Protein AF-A0A382P945-F1 (afdb_monomer)

pLDDT: mean 87.73, std 18.07, range [35.62, 98.75]

Mean predicted aligned error: 8.57 Å

Solvent-accessible surface area (backbone atoms only — not comparable to full-atom values): 15294 Å² total; per-residue (Å²): 142,84,87,88,81,86,90,84,86,71,77,76,69,76,67,73,77,76,76,84,85,67,79,78,68,90,65,74,79,75,78,79,80,82,83,73,85,44,73,73,52,48,54,49,51,54,50,50,50,53,51,58,57,70,57,47,43,95,77,23,38,27,52,86,51,81,68,37,59,75,38,31,57,29,46,28,14,52,53,44,43,55,39,42,74,72,64,26,39,70,75,33,60,100,49,3,67,56,38,35,34,32,50,51,32,57,62,68,39,37,46,96,81,29,49,66,59,77,96,79,74,75,48,54,35,52,29,46,14,38,33,41,29,30,50,17,49,49,31,51,76,64,68,42,79,79,44,51,70,54,51,54,33,36,49,50,41,54,64,70,14,44,18,98,68,23,26,23,32,41,47,87,42,67,77,49,52,30,39,80,34,26,30,35,43,50,49,18,52,42,28,28,42,76,44,74,42,93,66,67,65,68,62,55,54,30,31,51,53,31,49,58,52,14,50,33,84,90,70,33,20,16,11,52,38,63,94,49,73,57,42,64,50,40,16,54,27,40,37,48,40,38,40,71,71,67,41,69,84,38,69,64,37,57,34,18,51,52,34,44,66,76,66,64,54,97,86,63,86,73,72,81,73,128

Sequence (274 aa):
MARTTKITLIIAIALAHLAEAAAPSGAKPRPRDTVKVTPAREKIIEGAMKYIASKQKSNGSWGESSFERGHPVAITGYALIALQAAGNLPGEGPHGKTVKKGMDYLLNEMGPDGIYGARASGQYMYGHGIATIALGELYGQTQSKAIRPKLERAIKLIIASQNSQGGWRYRPMVRDADISVTVLQVVALRAAKNAGVDVPQRTIDNAVKYVKACHNSSSGGFSYQPGSSPGFARTAAAIYSLQVCGLYDDPLVLKGSKYLIANHRSSQEWYVYG

Secondary structure (DSSP, 8-state):
---------STTSTTTTSSSS-----PPPPPPP-PPPPHHHHHHHHHHHHHHHHT--TTS----STTGGG-HHHHHHHHHHHHHHTT-BTTBSTTHHHHHHHHHHHHHHB-TTS-BS-TTSS-HHHHHHHHHHHHHHHHHHH--TTTHHHHHHHHHHHHHH--TTS-B-SSSSTT--BHHHHHHHHHHHHHHHHTT----HHHHHHHHHHHHHTB-TTTS-BBSSTTS-B-HHHHHHHHHHHHHTT-TT-HHHHHHHHHHHHH--TT-------

Nearest PDB structures (foldseek):
  7xq4-assembly1_A  TM=8.048E-01  e=8.653E-06  Streptomyces showdoensis
  7xra-assembly1_A  TM=8.055E-01  e=1.513E-05  Streptomyces showdoensis
  7xr7-assembly1_A  TM=7.699E-01  e=1.199E-05  Streptomyces showdoensis
  7xru-assembly1_A  TM=7.649E-01  e=1.660E-05  Streptomyces showdoensis
  6sbb-assembly2_B  TM=6.671E-01  e=8.678E-04  Scytonema sp. PCC 10023

Radius of gyration: 22.37 Å; Cα contacts (8 Å, |Δi|>4): 401; chains: 1; bounding box: 44×85×59 Å

InterPro domains:
  IPR008930 Terpenoid cyclases/protein prenyltransferase alpha-alpha toroid [SSF48239] (39-271)

Foldseek 3Di:
DDDDDDDDPDPPPVVPPPPPDCDPDPDDPDPDDPDDQDPVNLVVLVVVLVVLLVQQDPQLWHDDDPVSVLQRLLRLLVSLVSCVVNPAACVDDPCNVSNVSSLVNQLVQQDPQLFGHDPPNQQRLNSLLSNLLSLLQNCLVPVDPSSVVSSLSSLVLLLQQQEPQLAHGRDSHNDDHWLQSRLSSLSSLLSNVSSVHDDDVVSLVSSLSFLVQQQDPVQLAGDGGRPDDGDQQSLVSSLSSCVSSVNPVPVSNVSSVVSNVVPDDPPDDYDDRD

Structure (mmCIF, N/CA/C/O backbone):
data_AF-A0A382P945-F1
#
_entry.id   AF-A0A382P945-F1
#
loop_
_atom_site.group_PDB
_atom_site.id
_atom_site.type_symbol
_atom_site.label_atom_id
_atom_site.label_alt_id
_atom_site.label_comp_id
_atom_site.label_asym_id
_atom_site.label_entity_id
_atom_site.label_seq_id
_atom_site.pdbx_PDB_ins_code
_atom_site.Cartn_x
_atom_site.Cartn_y
_atom_site.Cartn_z
_atom_site.occupancy
_atom_site.B_iso_or_equiv
_atom_site.auth_seq_id
_atom_site.auth_comp_id
_atom_site.auth_asym_id
_atom_site.auth_atom_id
_atom_site.pdbx_PDB_model_num
ATOM 1 N N . MET A 1 1 ? -7.146 -63.150 39.364 1.00 45.44 1 MET A N 1
ATOM 2 C CA . MET A 1 1 ? -6.102 -62.937 38.335 1.00 45.44 1 MET A CA 1
ATOM 3 C C . MET A 1 1 ? -6.738 -62.266 37.129 1.00 45.44 1 MET A C 1
ATOM 5 O O . MET A 1 1 ? -7.457 -62.928 36.398 1.00 45.44 1 MET A O 1
ATOM 9 N N . ALA A 1 2 ? -6.517 -60.966 36.938 1.00 35.62 2 ALA A N 1
ATOM 10 C CA . ALA A 1 2 ? -6.891 -60.255 35.716 1.00 35.62 2 ALA A CA 1
ATOM 11 C C . ALA A 1 2 ? -5.814 -59.197 35.445 1.00 35.62 2 ALA A C 1
ATOM 13 O O . ALA A 1 2 ? -5.485 -58.404 36.324 1.00 35.62 2 ALA A O 1
ATOM 14 N N . ARG A 1 3 ? -5.191 -59.288 34.266 1.00 37.25 3 ARG A N 1
ATOM 15 C CA . ARG A 1 3 ? -4.045 -58.483 33.826 1.00 37.25 3 ARG A CA 1
ATOM 16 C C . ARG A 1 3 ? -4.517 -57.128 33.298 1.00 37.25 3 ARG A C 1
ATOM 18 O O . ARG A 1 3 ? -5.314 -57.074 32.368 1.00 37.25 3 ARG A O 1
ATOM 25 N N . THR A 1 4 ? -3.960 -56.053 33.842 1.00 38.78 4 THR A N 1
ATOM 26 C CA . THR A 1 4 ? -4.040 -54.687 33.314 1.00 38.78 4 THR A CA 1
ATOM 27 C C . THR A 1 4 ? -2.946 -54.505 32.258 1.00 38.78 4 THR A C 1
ATOM 29 O O . THR A 1 4 ? -1.762 -54.442 32.592 1.00 38.78 4 THR A O 1
ATOM 32 N N . THR A 1 5 ? -3.315 -54.441 30.977 1.00 40.91 5 THR A N 1
ATOM 33 C CA . THR A 1 5 ? -2.372 -54.167 29.880 1.00 40.91 5 THR A CA 1
ATOM 34 C C . THR A 1 5 ? -2.362 -52.671 29.576 1.00 40.91 5 THR A C 1
ATOM 36 O O . THR A 1 5 ? -3.389 -52.071 29.272 1.00 40.91 5 THR A O 1
ATOM 39 N N . LYS A 1 6 ? -1.176 -52.074 29.698 1.00 36.84 6 LYS A N 1
ATOM 40 C CA . LYS A 1 6 ? -0.872 -50.657 29.487 1.00 36.84 6 LYS A CA 1
ATOM 41 C C . LYS A 1 6 ? -1.064 -50.275 28.012 1.00 36.84 6 LYS A C 1
ATOM 43 O O . LYS A 1 6 ? -0.351 -50.789 27.157 1.00 36.84 6 LYS A O 1
ATOM 48 N N . ILE A 1 7 ? -1.968 -49.338 27.722 1.00 48.09 7 ILE A N 1
ATOM 49 C CA . ILE A 1 7 ? -2.047 -48.640 26.429 1.00 48.09 7 ILE A CA 1
ATOM 50 C C . ILE A 1 7 ? -1.434 -47.256 26.640 1.00 48.09 7 ILE A C 1
ATOM 52 O O . ILE A 1 7 ? -2.101 -46.307 27.040 1.00 48.09 7 ILE A O 1
ATOM 56 N N . THR A 1 8 ? -0.123 -47.145 26.449 1.00 46.09 8 THR A N 1
ATOM 57 C CA . THR A 1 8 ? 0.581 -45.854 26.470 1.00 46.09 8 THR A CA 1
ATOM 58 C C . THR A 1 8 ? 1.806 -45.938 25.566 1.00 46.09 8 THR A C 1
ATOM 60 O O . THR A 1 8 ? 2.930 -45.894 26.047 1.00 46.09 8 THR A O 1
ATOM 63 N N . LEU A 1 9 ? 1.608 -46.136 24.256 1.00 42.53 9 LEU A N 1
ATOM 64 C CA . LEU A 1 9 ? 2.706 -46.020 23.287 1.00 42.53 9 LEU A CA 1
ATOM 65 C C . LEU A 1 9 ? 2.237 -45.869 21.826 1.00 42.53 9 LEU A C 1
ATOM 67 O O . LEU A 1 9 ? 2.636 -46.654 20.980 1.00 42.53 9 LEU A O 1
ATOM 71 N N . ILE A 1 10 ? 1.380 -44.889 21.503 1.00 41.28 10 ILE A N 1
ATOM 72 C CA . ILE A 1 10 ? 1.118 -44.523 20.084 1.00 41.28 10 ILE A CA 1
ATOM 73 C C . ILE A 1 10 ? 1.169 -42.998 19.823 1.00 41.28 10 ILE A C 1
ATOM 75 O O . ILE A 1 10 ? 1.342 -42.572 18.688 1.00 41.28 10 ILE A O 1
ATOM 79 N N . ILE A 1 11 ? 1.156 -42.134 20.847 1.00 41.12 11 ILE A N 1
ATOM 80 C CA . ILE A 1 11 ? 1.124 -40.667 20.639 1.00 41.12 11 ILE A CA 1
ATOM 81 C C . ILE A 1 11 ? 2.515 -40.057 20.341 1.00 41.12 11 ILE A C 1
ATOM 83 O O . ILE A 1 11 ? 2.607 -38.952 19.815 1.00 41.12 11 ILE A O 1
ATOM 87 N N . ALA A 1 12 ? 3.615 -40.778 20.581 1.00 37.03 12 ALA A N 1
ATOM 88 C CA . ALA A 1 12 ? 4.967 -40.227 20.425 1.00 37.03 12 ALA A CA 1
ATOM 89 C C . ALA A 1 12 ? 5.532 -40.257 18.987 1.00 37.03 12 ALA A C 1
ATOM 91 O O . ALA A 1 12 ? 6.512 -39.571 18.718 1.00 37.03 12 ALA A O 1
ATOM 92 N N . ILE A 1 13 ? 4.936 -41.008 18.051 1.00 38.56 13 ILE A N 1
ATOM 93 C CA . ILE A 1 13 ? 5.514 -41.201 16.701 1.00 38.56 13 ILE A CA 1
ATOM 94 C C . ILE A 1 13 ? 4.908 -40.242 15.656 1.00 38.56 13 ILE A C 1
ATOM 96 O O . ILE A 1 13 ? 5.554 -39.927 14.663 1.00 38.56 13 ILE A O 1
ATOM 100 N N . ALA A 1 14 ? 3.731 -39.658 15.906 1.00 36.97 14 ALA A N 1
ATOM 101 C CA . ALA A 1 14 ? 3.121 -38.687 14.985 1.00 36.97 14 ALA A CA 1
ATOM 102 C C . ALA A 1 14 ? 3.681 -37.250 15.114 1.00 36.97 14 ALA A C 1
ATOM 104 O O . ALA A 1 14 ? 3.421 -36.409 14.257 1.00 36.97 14 ALA A O 1
ATOM 105 N N . LEU A 1 15 ? 4.473 -36.960 16.153 1.00 37.75 15 LEU A N 1
ATOM 106 C CA . LEU A 1 15 ? 5.102 -35.647 16.378 1.00 37.75 15 LEU A CA 1
ATOM 107 C C . LEU A 1 15 ? 6.513 -35.527 15.774 1.00 37.75 15 LEU A C 1
ATOM 109 O O . LEU A 1 15 ? 7.063 -34.430 15.729 1.00 37.75 15 LEU A O 1
ATOM 113 N N . ALA A 1 16 ? 7.088 -36.622 15.267 1.00 36.44 16 ALA A N 1
ATOM 114 C CA . ALA A 1 16 ? 8.455 -36.651 14.740 1.00 36.44 16 ALA A CA 1
ATOM 115 C C . ALA A 1 16 ? 8.571 -36.311 13.237 1.00 36.44 16 ALA A C 1
ATOM 117 O O . ALA A 1 16 ? 9.676 -36.269 12.706 1.00 36.44 16 ALA A O 1
ATOM 118 N N . HIS A 1 17 ? 7.461 -36.039 12.539 1.00 36.34 17 HIS A N 1
ATOM 119 C CA . HIS A 1 17 ? 7.463 -35.725 11.097 1.00 36.34 17 HIS A CA 1
ATOM 120 C C . HIS A 1 17 ? 6.996 -34.304 10.744 1.00 36.34 17 HIS A C 1
ATOM 122 O O . HIS A 1 17 ? 6.795 -33.994 9.575 1.00 36.34 17 HIS A O 1
ATOM 128 N N . LEU A 1 18 ? 6.879 -33.410 11.731 1.00 40.69 18 LEU A N 1
ATOM 129 C CA . LEU A 1 18 ? 6.579 -31.985 11.507 1.00 40.69 18 LEU A CA 1
ATOM 130 C C . LEU A 1 18 ? 7.777 -31.051 11.752 1.00 40.69 18 LEU A C 1
ATOM 132 O O . LEU A 1 18 ? 7.632 -29.836 11.664 1.00 40.69 18 LEU A O 1
ATOM 136 N N . ALA A 1 19 ? 8.966 -31.595 12.027 1.00 37.47 19 ALA A N 1
ATOM 137 C CA . ALA A 1 19 ? 10.162 -30.807 12.335 1.00 37.47 19 ALA A CA 1
ATOM 138 C C . ALA A 1 19 ? 11.073 -30.516 11.123 1.00 37.47 19 ALA A C 1
ATOM 140 O O . ALA A 1 19 ? 12.064 -29.808 11.270 1.00 37.47 19 ALA A O 1
ATOM 141 N N . GLU A 1 20 ? 10.744 -30.995 9.919 1.00 40.12 20 GLU A N 1
ATOM 142 C CA . GLU A 1 20 ? 11.674 -30.994 8.774 1.00 40.12 20 GLU A CA 1
ATOM 143 C C . GLU A 1 20 ? 11.213 -30.114 7.595 1.00 40.12 20 GLU A C 1
ATOM 145 O O . GLU A 1 20 ? 11.322 -30.486 6.431 1.00 40.12 20 GLU A O 1
ATOM 150 N N . ALA A 1 21 ? 10.677 -28.923 7.885 1.00 39.34 21 ALA A N 1
ATOM 151 C CA . ALA A 1 21 ? 10.351 -27.917 6.860 1.00 39.34 21 ALA A CA 1
ATOM 152 C C . ALA A 1 21 ? 10.792 -26.489 7.229 1.00 39.34 21 ALA A C 1
ATOM 154 O O . ALA A 1 21 ? 10.245 -25.506 6.732 1.00 39.34 21 ALA A O 1
ATOM 155 N N . ALA A 1 22 ? 11.811 -26.358 8.076 1.00 41.31 22 ALA A N 1
ATOM 156 C CA . ALA A 1 22 ? 12.524 -25.104 8.274 1.00 41.31 22 ALA A CA 1
ATOM 157 C C . ALA A 1 22 ? 14.018 -25.373 8.109 1.00 41.31 22 ALA A C 1
ATOM 159 O O . ALA A 1 22 ? 14.756 -25.491 9.085 1.00 41.31 22 ALA A O 1
ATOM 160 N N . ALA A 1 23 ? 14.466 -25.492 6.856 1.00 37.09 23 ALA A N 1
ATOM 161 C CA . ALA A 1 23 ? 15.886 -25.372 6.565 1.00 37.09 23 ALA A CA 1
ATOM 162 C C . ALA A 1 23 ? 16.392 -24.078 7.235 1.00 37.09 23 ALA A C 1
ATOM 164 O O . ALA A 1 23 ? 15.772 -23.023 7.040 1.00 37.09 23 ALA A O 1
ATOM 165 N N . PRO A 1 24 ? 17.460 -24.126 8.051 1.00 39.72 24 PRO A N 1
ATOM 166 C CA . PRO A 1 24 ? 17.994 -22.931 8.674 1.00 39.72 24 PRO A CA 1
ATOM 167 C C . PRO A 1 24 ? 18.476 -22.017 7.552 1.00 39.72 24 PRO A C 1
ATOM 169 O O . PRO A 1 24 ? 19.451 -22.304 6.860 1.00 39.72 24 PRO A O 1
ATOM 172 N N . SER A 1 25 ? 17.755 -20.918 7.342 1.00 53.53 25 SER A N 1
ATOM 173 C CA . SER A 1 25 ? 18.244 -19.819 6.525 1.00 53.53 25 SER A CA 1
ATOM 174 C C . SER A 1 25 ? 19.603 -19.424 7.097 1.00 53.53 25 SER A C 1
ATOM 176 O O . SER A 1 25 ? 19.677 -18.970 8.236 1.00 53.53 25 SER A O 1
ATOM 178 N N . GLY A 1 26 ? 20.679 -19.585 6.323 1.00 44.41 26 GLY A N 1
ATOM 179 C CA . GLY A 1 26 ? 22.025 -19.112 6.675 1.00 44.41 26 GLY A CA 1
ATOM 180 C C . GLY A 1 26 ? 22.124 -17.585 6.827 1.00 44.41 26 GLY A C 1
ATOM 181 O O . GLY A 1 26 ? 23.221 -17.033 6.890 1.00 44.41 26 GLY A O 1
ATOM 182 N N . ALA A 1 27 ? 20.990 -16.881 6.862 1.00 57.09 27 ALA A N 1
ATOM 183 C CA . ALA A 1 27 ? 20.911 -15.476 7.185 1.00 57.09 27 ALA A CA 1
ATOM 184 C C . ALA A 1 27 ? 21.269 -15.262 8.660 1.00 57.09 27 ALA A C 1
ATOM 186 O O . ALA A 1 27 ? 20.628 -15.794 9.568 1.00 57.09 27 ALA A O 1
ATOM 187 N N . LYS A 1 28 ? 22.284 -14.424 8.897 1.00 55.56 28 LYS A N 1
ATOM 188 C CA . LYS A 1 28 ? 22.588 -13.902 10.232 1.00 55.56 28 LYS A CA 1
ATOM 189 C C . LYS A 1 28 ? 21.300 -13.344 10.864 1.00 55.56 28 LYS A C 1
ATOM 191 O O . LYS A 1 28 ? 20.551 -12.655 10.161 1.00 55.56 28 LYS A O 1
ATOM 196 N N . PRO A 1 29 ? 21.045 -13.585 12.164 1.00 57.69 29 PRO A N 1
ATOM 197 C CA . PRO A 1 29 ? 19.933 -12.955 12.862 1.00 57.69 29 PRO A CA 1
ATOM 198 C C . PRO A 1 29 ? 19.987 -11.444 12.638 1.00 57.69 29 PRO A C 1
ATOM 200 O O . PRO A 1 29 ? 21.040 -10.831 12.837 1.00 57.69 29 PRO A O 1
ATOM 203 N N . ARG A 1 30 ? 18.877 -10.838 12.199 1.00 61.25 30 ARG A N 1
ATOM 204 C CA . ARG A 1 30 ? 18.808 -9.376 12.114 1.00 61.25 30 ARG A CA 1
ATOM 205 C C . ARG A 1 30 ? 19.099 -8.810 13.511 1.00 61.25 30 ARG A C 1
ATOM 207 O O . ARG A 1 30 ? 18.515 -9.315 14.475 1.00 61.25 30 ARG A O 1
ATOM 214 N N . PRO A 1 31 ? 19.987 -7.807 13.641 1.00 69.06 31 PRO A N 1
ATOM 215 C CA . PRO A 1 31 ? 20.214 -7.137 14.915 1.00 69.06 31 PRO A CA 1
ATOM 216 C C . PRO A 1 31 ? 18.874 -6.721 15.525 1.00 69.06 31 PRO A C 1
ATOM 218 O O . PRO A 1 31 ? 18.013 -6.204 14.811 1.00 69.06 31 PRO A O 1
ATOM 221 N N . ARG A 1 32 ? 18.675 -6.978 16.824 1.00 66.31 32 ARG A N 1
ATOM 222 C CA . ARG A 1 32 ? 17.484 -6.482 17.522 1.00 66.31 32 ARG A CA 1
ATOM 223 C C . ARG A 1 32 ? 17.497 -4.962 17.458 1.00 66.31 32 ARG A C 1
ATOM 225 O O . ARG A 1 32 ? 18.503 -4.347 17.806 1.00 66.31 32 ARG A O 1
ATOM 232 N N . ASP A 1 33 ? 16.385 -4.393 17.016 1.00 68.88 33 ASP A N 1
ATOM 233 C CA . ASP A 1 33 ? 16.228 -2.950 16.953 1.00 68.88 33 ASP A CA 1
ATOM 234 C C . ASP A 1 33 ? 16.310 -2.362 18.372 1.00 68.88 33 ASP A C 1
ATOM 236 O O . ASP A 1 33 ? 15.658 -2.848 19.301 1.00 68.88 33 ASP A O 1
ATOM 240 N N . THR A 1 34 ? 17.171 -1.363 18.564 1.00 80.50 34 THR A N 1
ATOM 241 C CA . THR A 1 34 ? 17.401 -0.707 19.860 1.00 80.50 34 THR A CA 1
ATOM 242 C C . THR A 1 34 ? 16.516 0.522 20.053 1.00 80.50 34 THR A C 1
ATOM 244 O O . THR A 1 34 ? 16.617 1.194 21.085 1.00 80.50 34 THR A O 1
ATOM 247 N N . VAL A 1 35 ? 15.661 0.845 19.077 1.00 78.81 35 VAL A N 1
ATOM 248 C CA . VAL A 1 35 ? 14.750 1.988 19.146 1.00 78.81 35 VAL A CA 1
ATOM 249 C C . VAL A 1 35 ? 13.768 1.811 20.308 1.00 78.81 35 VAL A C 1
ATOM 251 O O . VAL A 1 35 ? 12.956 0.891 20.339 1.00 78.81 35 VAL A O 1
ATOM 254 N N . LYS A 1 36 ? 13.828 2.736 21.274 1.00 84.50 36 LYS A N 1
ATOM 255 C CA . LYS A 1 36 ? 12.845 2.861 22.359 1.00 84.50 36 LYS A CA 1
ATOM 256 C C . LYS A 1 36 ? 11.914 4.039 22.083 1.00 84.50 36 LYS A C 1
ATOM 258 O O . LYS A 1 36 ? 12.373 5.162 21.840 1.00 84.50 36 LYS A O 1
ATOM 263 N N . VAL A 1 37 ? 10.607 3.797 22.164 1.00 84.56 37 VAL A N 1
ATOM 264 C CA . VAL A 1 37 ? 9.609 4.871 22.205 1.00 84.56 37 VAL A CA 1
ATOM 265 C C . VAL A 1 37 ? 9.703 5.529 23.579 1.00 84.56 37 VAL A C 1
ATOM 267 O O . VAL A 1 37 ? 9.610 4.869 24.611 1.00 84.56 37 VAL A O 1
ATOM 270 N N . THR A 1 38 ? 10.002 6.825 23.606 1.00 92.81 38 THR A N 1
ATOM 271 C CA . THR A 1 38 ? 10.098 7.578 24.861 1.00 92.81 38 THR A CA 1
ATOM 272 C C . THR A 1 38 ? 8.697 7.961 25.341 1.00 92.81 38 THR A C 1
ATOM 274 O O . THR A 1 38 ? 7.811 8.127 24.503 1.00 92.81 38 THR A O 1
ATOM 277 N N . PRO A 1 39 ? 8.483 8.220 26.644 1.00 94.19 39 PRO A N 1
ATOM 278 C CA . PRO A 1 39 ? 7.178 8.666 27.145 1.00 94.19 39 PRO A CA 1
ATOM 279 C C . PRO A 1 39 ? 6.632 9.913 26.426 1.00 94.19 39 PRO A C 1
ATOM 281 O O . PRO A 1 39 ? 5.436 10.035 26.186 1.00 94.19 39 PRO A O 1
ATOM 284 N N . ALA A 1 40 ? 7.517 10.833 26.022 1.00 95.38 40 ALA A N 1
ATOM 285 C CA . ALA A 1 40 ? 7.131 12.003 25.235 1.00 95.38 40 ALA A CA 1
ATOM 286 C C . ALA A 1 40 ? 6.620 11.633 23.830 1.00 95.38 40 ALA A C 1
ATOM 288 O O . ALA A 1 40 ? 5.658 12.232 23.357 1.00 95.38 40 ALA A O 1
ATOM 289 N N . ARG A 1 41 ? 7.241 10.645 23.168 1.00 93.06 41 ARG A N 1
ATOM 290 C CA . ARG A 1 41 ? 6.798 10.139 21.857 1.00 93.06 41 ARG A CA 1
ATOM 291 C C . ARG A 1 41 ? 5.495 9.357 21.972 1.00 93.06 41 ARG A C 1
ATOM 293 O O . ARG A 1 41 ? 4.631 9.542 21.126 1.00 93.06 41 ARG A O 1
ATOM 300 N N . GLU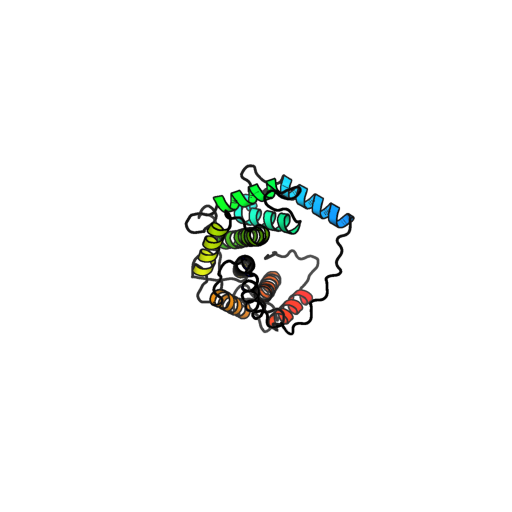 A 1 42 ? 5.333 8.575 23.036 1.00 92.50 42 GLU A N 1
ATOM 301 C CA . GLU A 1 42 ? 4.088 7.857 23.327 1.00 92.50 42 GLU A CA 1
ATOM 302 C C . GLU A 1 42 ? 2.906 8.830 23.401 1.00 92.50 42 GLU A C 1
ATOM 304 O O . GLU A 1 42 ? 1.938 8.701 22.660 1.00 92.50 42 GLU A O 1
ATOM 309 N N . LYS A 1 43 ? 3.051 9.915 24.173 1.00 95.50 43 LYS A N 1
ATOM 310 C CA . LYS A 1 43 ? 2.023 10.959 24.287 1.00 95.50 43 LYS A CA 1
ATOM 311 C C . LYS A 1 43 ? 1.672 11.617 22.944 1.00 95.50 43 LYS A C 1
ATOM 313 O O . LYS A 1 43 ? 0.524 12.004 22.725 1.00 95.50 43 LYS A O 1
ATOM 318 N N . ILE A 1 44 ? 2.648 11.768 22.043 1.00 96.31 44 ILE A N 1
ATOM 319 C CA . ILE A 1 44 ? 2.412 12.292 20.686 1.00 96.31 44 ILE A CA 1
ATOM 320 C C . ILE A 1 44 ? 1.603 11.287 19.860 1.00 96.31 44 ILE A C 1
ATOM 322 O O . ILE A 1 44 ? 0.642 11.684 19.202 1.00 96.31 44 ILE A O 1
ATOM 326 N N . ILE A 1 45 ? 1.960 10.001 19.916 1.00 94.56 45 ILE A N 1
ATOM 327 C CA . ILE A 1 45 ? 1.251 8.923 19.213 1.00 94.56 45 ILE A CA 1
ATOM 328 C C . ILE A 1 45 ? -0.192 8.829 19.716 1.00 94.56 45 ILE A C 1
ATOM 330 O O . ILE A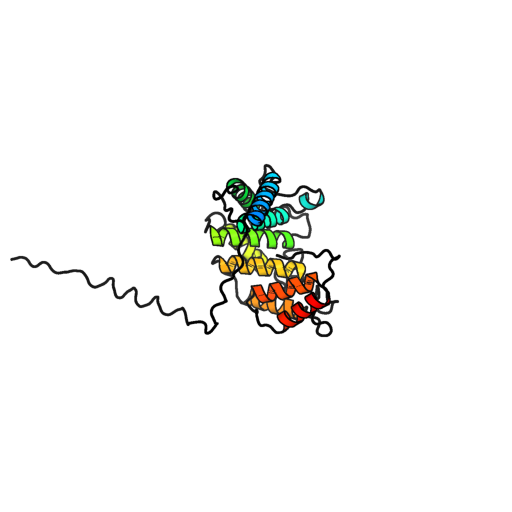 1 45 ? -1.120 8.866 18.910 1.00 94.56 45 ILE A O 1
ATOM 334 N N . GLU A 1 46 ? -0.404 8.812 21.032 1.00 95.56 46 GLU A N 1
ATOM 335 C CA . GLU A 1 46 ? -1.736 8.820 21.648 1.00 95.56 46 GLU A CA 1
ATOM 336 C C . GLU A 1 46 ? -2.571 10.028 21.192 1.00 95.56 46 GLU A C 1
ATOM 338 O O . GLU A 1 46 ? -3.737 9.887 20.810 1.00 95.56 46 GLU A O 1
ATOM 343 N N . GLY A 1 47 ? -1.969 11.223 21.178 1.00 97.69 47 GLY A N 1
ATOM 344 C CA . GLY A 1 47 ? -2.611 12.439 20.681 1.00 97.69 47 GLY A CA 1
ATOM 345 C C . GLY A 1 47 ? -3.015 12.335 19.207 1.00 97.69 47 GLY A C 1
ATOM 346 O O . GLY A 1 47 ? -4.135 12.708 18.848 1.00 97.69 47 GLY A O 1
ATOM 347 N N . ALA A 1 48 ? -2.143 11.776 18.364 1.00 97.44 48 ALA A N 1
ATOM 348 C CA . ALA A 1 48 ? -2.420 11.548 16.949 1.00 97.44 48 ALA A CA 1
ATOM 349 C C . ALA A 1 48 ? -3.547 10.523 16.743 1.00 97.44 48 ALA A C 1
ATOM 351 O O . ALA A 1 48 ? -4.447 10.765 15.939 1.00 97.44 48 ALA A O 1
ATOM 352 N N . MET A 1 49 ? -3.560 9.419 17.498 1.00 97.88 49 MET A N 1
ATOM 353 C CA . MET A 1 49 ? -4.624 8.411 17.409 1.00 97.88 49 MET A CA 1
ATOM 354 C C . MET A 1 49 ? -5.972 8.979 17.852 1.00 97.88 49 MET A C 1
ATOM 356 O O . MET A 1 49 ? -6.982 8.772 17.176 1.00 97.88 49 MET A O 1
ATOM 360 N N . LYS A 1 50 ? -5.986 9.788 18.918 1.00 98.12 50 LYS A N 1
ATOM 361 C CA . LYS A 1 50 ? -7.183 10.515 19.353 1.00 98.12 50 LYS A CA 1
ATOM 362 C C . LYS A 1 50 ? -7.680 11.480 18.278 1.00 98.12 50 LYS A C 1
ATOM 364 O O . LYS A 1 50 ? -8.885 11.533 18.026 1.00 98.12 50 LYS A O 1
ATOM 369 N N . TYR A 1 51 ? -6.773 12.212 17.631 1.00 97.94 51 TYR A N 1
ATOM 370 C CA . TYR A 1 51 ? -7.120 13.101 16.524 1.00 97.94 51 TYR A CA 1
ATOM 371 C C . TYR A 1 51 ? -7.731 12.323 15.353 1.00 97.94 51 TYR A C 1
ATOM 373 O O . TYR A 1 51 ? -8.857 12.624 14.959 1.00 97.94 51 TYR A O 1
ATOM 381 N N . ILE A 1 52 ? -7.058 11.279 14.856 1.00 97.31 52 ILE A N 1
ATOM 382 C CA . ILE A 1 52 ? -7.566 10.434 13.763 1.00 97.31 52 ILE A CA 1
ATOM 383 C C . ILE A 1 52 ? -8.941 9.871 14.129 1.00 97.31 52 ILE A C 1
ATOM 385 O O . ILE A 1 52 ? -9.880 9.985 13.341 1.00 97.31 52 ILE A O 1
ATOM 389 N N . ALA A 1 53 ? -9.102 9.328 15.337 1.00 98.06 53 ALA A N 1
ATOM 390 C CA . ALA A 1 53 ? -10.371 8.768 15.781 1.00 98.06 53 ALA A CA 1
ATOM 391 C C . ALA A 1 53 ? -11.499 9.813 15.825 1.00 98.06 53 ALA A C 1
ATOM 393 O O . ALA A 1 53 ? -12.626 9.505 15.441 1.00 98.06 53 ALA A O 1
ATOM 394 N N . SER A 1 54 ? -11.198 11.053 16.229 1.00 97.50 54 SER A N 1
ATOM 395 C CA . SER A 1 54 ? -12.177 12.151 16.267 1.00 97.50 54 SER A CA 1
ATOM 396 C C . SER A 1 54 ? -12.696 12.577 14.889 1.00 97.50 54 SER A C 1
ATOM 398 O O . SER A 1 54 ? -13.768 13.169 14.797 1.00 97.50 54 SER A O 1
ATOM 400 N N . LYS A 1 55 ? -11.957 12.265 13.816 1.00 97.62 55 LYS A N 1
ATOM 401 C CA . LYS A 1 55 ? -12.307 12.616 12.431 1.00 97.62 55 LYS A CA 1
ATOM 402 C C . LYS A 1 55 ? -13.131 11.542 11.716 1.00 97.62 55 LYS A C 1
ATOM 404 O O . LYS A 1 55 ? -13.525 11.749 10.568 1.00 97.62 55 LYS A O 1
ATOM 409 N N . GLN A 1 56 ? -13.400 10.406 12.366 1.00 98.12 56 GLN A N 1
ATOM 410 C CA . GLN A 1 56 ? -14.227 9.353 11.783 1.00 98.12 56 GLN A CA 1
ATOM 411 C C . GLN A 1 56 ? -15.679 9.829 11.630 1.00 98.12 56 GLN A C 1
ATOM 413 O O . GLN A 1 56 ? -16.299 10.325 12.572 1.00 98.12 56 GLN A O 1
ATOM 418 N N . LYS A 1 57 ? -16.251 9.626 10.444 1.00 97.19 57 LYS A N 1
ATOM 419 C CA . LYS A 1 57 ? -17.654 9.939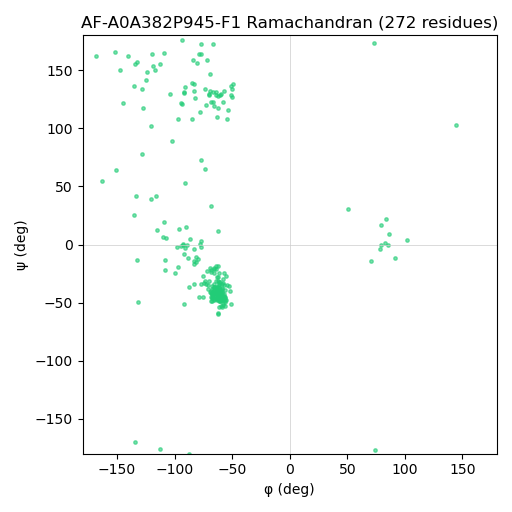 10.151 1.00 97.19 57 LYS A CA 1
ATOM 420 C C . LYS A 1 57 ? -18.591 8.878 10.733 1.00 97.19 57 LYS A C 1
ATOM 422 O O . LYS A 1 57 ? -18.190 7.755 11.036 1.00 97.19 57 LYS A O 1
ATOM 427 N N . SER A 1 58 ? -19.881 9.200 10.830 1.00 96.25 58 SER A N 1
ATOM 428 C CA . SER A 1 58 ? -20.904 8.289 11.373 1.00 96.25 58 SER A CA 1
ATOM 429 C C . SER A 1 58 ? -20.999 6.949 10.631 1.00 96.25 58 SER A C 1
ATOM 431 O O . SER A 1 58 ? -21.239 5.924 11.264 1.00 96.25 58 SER A O 1
ATOM 433 N N . ASN A 1 59 ? -20.752 6.943 9.316 1.00 95.19 59 ASN A N 1
ATOM 434 C CA . ASN A 1 59 ? -20.720 5.741 8.476 1.00 95.19 59 ASN A CA 1
ATOM 435 C C . ASN A 1 59 ? -19.419 4.914 8.600 1.00 95.19 59 ASN A C 1
ATOM 437 O O . ASN A 1 59 ? -19.275 3.923 7.893 1.00 95.19 59 ASN A O 1
ATOM 441 N N . GLY A 1 60 ? -18.464 5.328 9.440 1.00 97.62 60 GLY A N 1
ATOM 442 C CA . GLY A 1 60 ? -17.188 4.639 9.668 1.00 97.62 60 GLY A CA 1
ATOM 443 C C . GLY A 1 60 ? -16.027 5.084 8.772 1.00 97.62 60 GLY A C 1
ATOM 444 O O . GLY A 1 60 ? -14.884 4.747 9.073 1.00 97.62 60 GLY A O 1
ATOM 445 N N . SER A 1 61 ? -16.294 5.863 7.721 1.00 96.94 61 SER A N 1
ATOM 446 C CA . SER A 1 61 ? -15.272 6.379 6.800 1.00 96.94 61 SER A CA 1
ATOM 447 C C . SER A 1 61 ? -14.503 7.589 7.341 1.00 96.94 61 SER A C 1
ATOM 449 O O . SER A 1 61 ? -14.965 8.278 8.255 1.00 96.94 61 SER A O 1
ATOM 451 N N . TRP A 1 62 ? -13.362 7.889 6.718 1.00 96.69 62 TRP A N 1
ATOM 452 C CA . TRP A 1 62 ? -12.629 9.151 6.866 1.00 96.69 62 TRP A CA 1
ATOM 453 C C . TRP A 1 62 ? -12.634 9.970 5.570 1.00 96.69 62 TRP A C 1
ATOM 455 O O . TRP A 1 62 ? -12.774 9.430 4.472 1.00 96.69 62 TRP A O 1
ATOM 465 N N . GLY A 1 63 ? -12.471 11.286 5.725 1.00 92.00 63 GLY A N 1
ATOM 466 C CA . GLY A 1 63 ? -12.358 12.267 4.645 1.00 92.00 63 GLY A CA 1
ATOM 467 C C . GLY A 1 63 ? -13.035 13.584 5.022 1.00 92.00 63 GLY A C 1
ATOM 468 O O . GLY A 1 63 ? -14.266 13.679 5.004 1.00 92.00 63 GLY A O 1
ATOM 469 N N . GLU A 1 64 ? -12.230 14.579 5.388 1.00 87.38 64 GLU A N 1
ATOM 470 C CA . GLU A 1 64 ? -12.662 15.892 5.875 1.00 87.38 64 GLU A CA 1
ATOM 471 C C . GLU A 1 64 ? -12.782 16.893 4.722 1.00 87.38 64 GLU A C 1
ATOM 473 O O . GLU A 1 64 ? -13.844 17.495 4.533 1.00 87.38 64 GLU A O 1
ATOM 478 N N . SER A 1 65 ? -11.737 17.027 3.900 1.00 88.19 65 SER A N 1
ATOM 479 C CA . SER A 1 65 ? -11.719 17.985 2.790 1.00 88.19 65 SER A CA 1
ATOM 480 C C . SER A 1 65 ? -12.630 17.569 1.626 1.00 88.19 65 SER A C 1
ATOM 482 O O . SER A 1 65 ? -12.979 16.400 1.452 1.00 88.19 65 SER A O 1
ATOM 484 N N . SER A 1 66 ? -13.022 18.530 0.781 1.00 85.38 66 SER A N 1
ATOM 485 C CA . SER A 1 66 ? -13.818 18.241 -0.425 1.00 85.38 66 SER A CA 1
ATOM 486 C C . SER A 1 66 ? -13.132 17.243 -1.356 1.00 85.38 66 SER A C 1
ATOM 488 O O . SER A 1 66 ? -13.809 16.408 -1.950 1.00 85.38 66 SER A O 1
ATOM 490 N N . PHE A 1 67 ? -11.802 17.297 -1.433 1.00 85.38 67 PHE A N 1
ATOM 491 C CA . PHE A 1 67 ? -11.003 16.354 -2.205 1.00 85.38 67 PHE A CA 1
ATOM 492 C C . PHE A 1 67 ? -11.031 14.948 -1.590 1.00 85.38 67 PHE A C 1
ATOM 494 O O . PHE A 1 67 ? -11.343 13.976 -2.274 1.00 85.38 67 PHE A O 1
ATOM 501 N N . GLU A 1 68 ? -10.801 14.831 -0.280 1.00 87.25 68 GLU A N 1
ATOM 502 C CA . GLU A 1 68 ? -10.827 13.543 0.426 1.00 87.25 68 GLU A CA 1
ATOM 503 C C . GLU A 1 68 ? -12.187 12.848 0.356 1.00 87.25 68 GLU A C 1
ATOM 505 O O . GLU A 1 68 ? -12.249 11.622 0.257 1.00 87.25 68 GLU A O 1
ATOM 510 N N . ARG A 1 69 ? -13.287 13.614 0.349 1.00 84.94 69 ARG A N 1
ATOM 511 C CA . ARG A 1 69 ? -14.640 13.060 0.173 1.00 84.94 69 ARG A CA 1
ATOM 512 C C . ARG A 1 69 ? -14.838 12.375 -1.184 1.00 84.94 69 ARG A C 1
ATOM 514 O O . ARG A 1 69 ? -15.748 11.559 -1.297 1.00 84.94 69 ARG A O 1
ATOM 521 N N . GLY A 1 70 ? -13.988 12.654 -2.176 1.00 87.00 70 GLY A N 1
ATOM 522 C CA . GLY A 1 70 ? -13.924 11.918 -3.444 1.00 87.00 70 GLY A CA 1
ATOM 523 C C . GLY A 1 70 ? -13.158 10.589 -3.366 1.00 87.00 70 GLY A C 1
ATOM 524 O O . GLY A 1 70 ? -13.262 9.769 -4.279 1.00 87.00 70 GLY A O 1
ATOM 525 N N . HIS A 1 71 ? -12.420 10.342 -2.278 1.00 89.88 71 HIS A N 1
ATOM 526 C CA . HIS A 1 71 ? -11.546 9.177 -2.098 1.00 89.88 71 HIS A CA 1
ATOM 527 C C . HIS A 1 71 ? -11.706 8.472 -0.732 1.00 89.88 71 HIS A C 1
ATOM 529 O O . HIS A 1 71 ? -10.709 8.029 -0.155 1.00 89.88 71 HIS A O 1
ATOM 535 N N . PRO A 1 72 ? -12.930 8.286 -0.200 1.00 92.25 72 PRO A N 1
ATOM 536 C CA . PRO A 1 72 ? -13.127 7.855 1.186 1.00 92.25 72 PRO A CA 1
ATOM 537 C C . PRO A 1 72 ? -12.565 6.455 1.476 1.00 92.25 72 PRO A C 1
ATOM 539 O O . PRO A 1 72 ? -12.142 6.183 2.595 1.00 92.25 72 PRO A O 1
ATOM 542 N N . VAL A 1 73 ? -12.503 5.571 0.474 1.00 94.19 73 VAL A N 1
ATOM 543 C CA . VAL A 1 73 ? -11.877 4.240 0.583 1.00 94.19 73 VAL A CA 1
ATOM 544 C C . VAL A 1 73 ? -10.378 4.354 0.880 1.00 94.19 73 VAL A C 1
ATOM 546 O O . VAL A 1 73 ? -9.886 3.713 1.805 1.00 94.19 73 VAL A O 1
ATOM 549 N N . ALA A 1 74 ? -9.662 5.203 0.135 1.00 93.50 74 ALA A N 1
ATOM 550 C CA . ALA A 1 74 ? -8.224 5.400 0.310 1.00 93.50 74 ALA A CA 1
ATOM 551 C C . ALA A 1 74 ? -7.916 6.032 1.673 1.00 93.50 74 ALA A C 1
ATOM 553 O O . ALA A 1 74 ? -7.079 5.527 2.418 1.00 93.50 74 ALA A O 1
ATOM 554 N N . ILE A 1 75 ? -8.640 7.101 2.023 1.00 94.88 75 ILE A N 1
ATOM 555 C CA . ILE A 1 75 ? -8.431 7.818 3.287 1.00 94.88 75 ILE A CA 1
ATOM 556 C C . ILE A 1 75 ? -8.756 6.919 4.486 1.00 94.88 75 ILE A C 1
ATOM 558 O O . ILE A 1 75 ? -8.010 6.899 5.462 1.00 94.88 75 ILE A O 1
ATOM 562 N N . THR A 1 76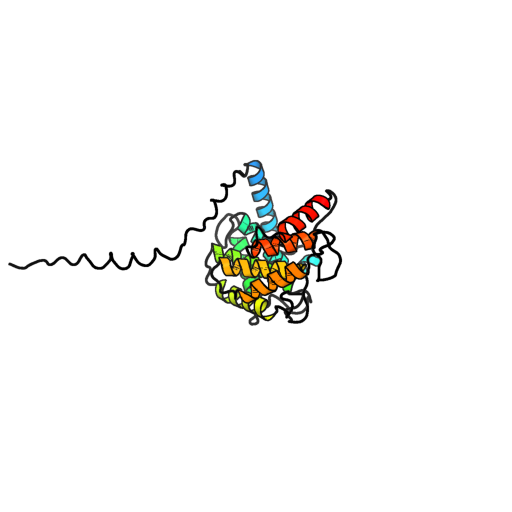 ? -9.817 6.112 4.393 1.00 97.25 76 THR A N 1
ATOM 563 C CA . THR A 1 76 ? -10.149 5.134 5.439 1.00 97.25 76 THR A CA 1
ATOM 564 C C . THR A 1 76 ? -9.075 4.057 5.574 1.00 97.25 76 THR A C 1
ATOM 566 O O . THR A 1 76 ? -8.712 3.709 6.694 1.00 97.25 76 THR A O 1
ATOM 569 N N . GLY A 1 77 ? -8.530 3.552 4.463 1.00 97.06 77 GLY A N 1
ATOM 570 C CA . GLY A 1 77 ? -7.441 2.577 4.508 1.00 97.06 77 GLY A CA 1
ATOM 571 C C . GLY A 1 77 ? -6.192 3.125 5.208 1.00 97.06 77 GLY A C 1
ATOM 572 O O . GLY A 1 77 ? -5.680 2.470 6.109 1.00 97.06 77 GLY A O 1
ATOM 573 N N . TYR A 1 78 ? -5.764 4.355 4.900 1.00 96.88 78 TYR A N 1
ATOM 574 C CA . TYR A 1 78 ? -4.638 4.982 5.608 1.00 96.88 78 TYR A CA 1
ATOM 575 C C . TYR A 1 78 ? -4.917 5.222 7.096 1.00 96.88 78 TYR A C 1
ATOM 577 O O . TYR A 1 78 ? -4.052 4.955 7.929 1.00 96.88 78 TYR A O 1
ATOM 585 N N . ALA A 1 79 ? -6.122 5.681 7.452 1.00 97.81 79 ALA A N 1
ATOM 586 C CA . ALA A 1 79 ? -6.498 5.866 8.853 1.00 97.81 79 ALA A CA 1
ATOM 587 C C . ALA A 1 79 ? -6.440 4.543 9.638 1.00 97.81 79 ALA A C 1
ATOM 589 O O . ALA A 1 79 ? -5.956 4.517 10.769 1.00 97.81 79 ALA A O 1
ATOM 590 N N . LEU A 1 80 ? -6.883 3.437 9.029 1.00 98.44 80 LEU A N 1
ATOM 591 C CA . LEU A 1 80 ? -6.793 2.104 9.626 1.00 98.44 80 LEU A CA 1
ATOM 592 C C . LEU A 1 80 ? -5.348 1.620 9.762 1.00 98.44 80 LEU A C 1
ATOM 594 O O . LEU A 1 80 ? -5.010 1.108 10.825 1.00 98.44 80 LEU A O 1
ATOM 598 N N . ILE A 1 81 ? -4.504 1.825 8.743 1.00 97.81 81 ILE A N 1
ATOM 599 C CA . ILE A 1 81 ? -3.070 1.488 8.800 1.00 97.81 81 ILE A CA 1
ATOM 600 C C . ILE A 1 81 ? -2.391 2.226 9.961 1.00 97.81 81 ILE A C 1
ATOM 602 O O . ILE A 1 81 ? -1.676 1.613 10.751 1.00 97.81 81 ILE A O 1
ATOM 606 N N . ALA A 1 82 ? -2.676 3.518 10.137 1.00 97.38 82 ALA A N 1
ATOM 607 C CA . ALA A 1 82 ? -2.135 4.292 11.253 1.00 97.38 82 ALA A CA 1
ATOM 608 C C . ALA A 1 82 ? -2.620 3.771 12.620 1.00 97.38 82 ALA A C 1
ATOM 610 O O . ALA A 1 82 ? -1.816 3.582 13.533 1.00 97.38 82 ALA A O 1
ATOM 611 N N . LEU A 1 83 ? -3.924 3.502 12.761 1.00 98.12 83 LEU A N 1
ATOM 612 C CA . LEU A 1 83 ? -4.510 3.008 14.012 1.00 98.12 83 LEU A CA 1
ATOM 613 C C . LEU A 1 83 ? -3.967 1.626 14.408 1.00 98.12 83 LEU A C 1
ATOM 615 O O . LEU A 1 83 ? -3.642 1.418 15.581 1.00 98.12 83 LEU A O 1
ATOM 619 N N . GLN A 1 84 ? -3.841 0.703 13.449 1.00 96.62 84 GLN A N 1
ATOM 620 C CA . GLN A 1 84 ? -3.321 -0.642 13.712 1.00 96.62 84 GLN A CA 1
ATOM 621 C C . GLN A 1 84 ? -1.813 -0.647 13.970 1.00 96.62 84 GLN A C 1
ATOM 623 O O . GLN A 1 84 ? -1.355 -1.404 14.820 1.00 96.62 84 GLN A O 1
ATOM 628 N N . ALA A 1 85 ? -1.046 0.234 13.317 1.00 94.50 85 ALA A N 1
ATOM 629 C CA . ALA A 1 85 ? 0.378 0.403 13.610 1.00 94.50 85 ALA A CA 1
ATOM 630 C C . ALA A 1 85 ? 0.620 0.881 15.054 1.00 94.50 85 ALA A C 1
ATOM 632 O O . ALA A 1 85 ? 1.645 0.556 15.646 1.00 94.50 85 ALA A O 1
ATOM 633 N N . ALA A 1 86 ? -0.346 1.598 15.640 1.00 94.44 86 ALA A N 1
ATOM 634 C CA . ALA A 1 86 ? -0.359 1.989 17.049 1.00 94.44 86 ALA A CA 1
ATOM 635 C C . ALA A 1 86 ? -1.053 0.962 17.975 1.00 94.44 86 ALA A C 1
ATOM 637 O O . ALA A 1 86 ? -1.419 1.297 19.099 1.00 94.44 86 ALA A O 1
ATOM 638 N N . GLY A 1 87 ? -1.283 -0.272 17.512 1.00 94.12 87 GLY A N 1
ATOM 639 C CA . GLY A 1 87 ? -1.819 -1.366 18.330 1.00 94.12 87 GLY A CA 1
ATOM 640 C C . GLY A 1 87 ? -3.332 -1.342 18.569 1.00 94.12 87 GLY A C 1
ATOM 641 O O . GLY A 1 87 ? -3.810 -2.015 19.479 1.00 94.12 87 GLY A O 1
ATOM 642 N N . ASN A 1 88 ? -4.110 -0.584 17.787 1.00 97.50 88 ASN A N 1
ATOM 643 C CA . ASN A 1 88 ? -5.574 -0.605 17.877 1.00 97.50 88 ASN A CA 1
ATOM 644 C C . ASN A 1 88 ? -6.150 -1.582 16.843 1.00 97.50 88 ASN A C 1
ATOM 646 O O . ASN A 1 88 ? -5.969 -1.393 15.641 1.00 97.50 88 ASN A O 1
ATOM 650 N N . LEU A 1 89 ? -6.902 -2.585 17.299 1.00 97.81 89 LEU A N 1
ATOM 651 C CA . LEU A 1 89 ? -7.540 -3.601 16.451 1.00 97.81 89 LEU A CA 1
ATOM 652 C C . LEU A 1 89 ? -9.072 -3.564 16.612 1.00 97.81 89 LEU A C 1
ATOM 654 O O . LEU A 1 89 ? -9.578 -2.949 17.549 1.00 97.81 89 LEU A O 1
ATOM 658 N N . PRO A 1 90 ? -9.867 -4.177 15.714 1.00 97.62 90 PRO A N 1
ATOM 659 C CA . PRO A 1 90 ? -11.321 -4.218 15.843 1.00 97.62 90 PRO A CA 1
ATOM 660 C C . PRO A 1 90 ? -11.775 -4.786 17.199 1.00 97.62 90 PRO A C 1
ATOM 662 O O . PRO A 1 90 ? -11.706 -5.984 17.436 1.00 97.62 90 PRO A O 1
ATOM 665 N N . GLY A 1 91 ? -12.293 -3.919 18.073 1.00 94.12 91 GLY A N 1
ATOM 666 C CA . GLY A 1 91 ? -12.723 -4.291 19.428 1.00 94.12 91 GLY A CA 1
ATOM 667 C C . GLY A 1 91 ? -11.625 -4.292 20.501 1.00 94.12 91 GLY A C 1
ATOM 668 O O . GLY A 1 91 ? -11.952 -4.514 21.663 1.00 94.12 91 GLY A O 1
ATOM 669 N N . GLU A 1 92 ? -10.376 -3.975 20.153 1.00 94.56 92 GLU A N 1
ATOM 670 C CA . GLU A 1 92 ? -9.229 -3.978 21.069 1.00 94.56 92 GLU A CA 1
ATOM 671 C C . GLU A 1 92 ? -8.514 -2.618 21.099 1.00 94.56 92 GLU A C 1
ATOM 673 O O . GLU A 1 92 ? -8.468 -1.883 20.108 1.00 94.56 92 GLU A O 1
ATOM 678 N N . GLY A 1 93 ? -7.938 -2.280 22.252 1.00 95.00 93 GLY A N 1
ATOM 679 C CA . GLY A 1 93 ? -7.277 -0.995 22.477 1.00 95.00 93 GLY A CA 1
ATOM 680 C C . GLY A 1 93 ? -8.245 0.194 22.624 1.00 95.00 93 GLY A C 1
ATOM 681 O O . GLY A 1 93 ? -9.462 0.058 22.434 1.00 95.00 93 GLY A O 1
ATOM 682 N N . PRO A 1 94 ? -7.728 1.390 22.965 1.00 96.56 94 PRO A N 1
ATOM 683 C CA . PRO A 1 94 ? -8.545 2.581 23.226 1.00 96.56 94 PRO A CA 1
ATOM 684 C C . PRO A 1 94 ? -9.445 2.994 22.054 1.00 96.56 94 PRO A C 1
ATOM 686 O O . PRO A 1 94 ? -10.529 3.544 22.261 1.00 96.56 94 PRO A O 1
ATOM 689 N N . HIS A 1 95 ? -9.023 2.703 20.820 1.00 98.38 95 HIS A N 1
ATOM 690 C CA . HIS A 1 95 ? -9.753 3.045 19.600 1.00 98.38 95 HIS A CA 1
ATOM 691 C C . HIS A 1 95 ? -10.360 1.828 18.889 1.00 98.38 95 HIS A C 1
ATOM 693 O O . HIS A 1 95 ? -10.752 1.928 17.725 1.00 98.38 95 HIS A O 1
ATOM 699 N N . GLY A 1 96 ? -10.528 0.688 19.569 1.00 98.12 96 GLY A N 1
ATOM 700 C CA . GLY A 1 96 ? -10.992 -0.542 18.921 1.00 98.12 96 GLY A CA 1
ATOM 701 C C . GLY A 1 96 ? -12.382 -0.452 18.280 1.00 98.12 96 GLY A C 1
ATOM 702 O O . GLY A 1 96 ? -12.629 -1.043 17.226 1.00 98.12 96 GLY A O 1
ATOM 703 N N . LYS A 1 97 ? -13.295 0.351 18.849 1.00 98.44 97 LYS A N 1
ATOM 704 C CA . LYS A 1 97 ? -14.604 0.648 18.227 1.00 98.44 97 LYS A CA 1
ATOM 705 C C . LYS A 1 97 ? -14.452 1.448 16.929 1.00 98.44 97 LYS A C 1
ATOM 707 O O . LYS A 1 97 ? -15.179 1.197 15.970 1.00 98.44 97 LYS A O 1
ATOM 712 N N . THR A 1 98 ? -13.515 2.393 16.903 1.00 98.69 98 THR A N 1
ATOM 713 C CA . THR A 1 98 ? -13.200 3.216 15.730 1.00 98.69 98 THR A CA 1
ATOM 714 C C . THR A 1 98 ? -12.623 2.355 14.611 1.00 98.69 98 THR A C 1
ATOM 716 O O . THR A 1 98 ? -13.120 2.406 13.485 1.00 98.69 98 THR A O 1
ATOM 719 N N . VAL A 1 99 ? -11.659 1.488 14.935 1.00 98.62 99 VAL A N 1
ATOM 720 C CA . VAL A 1 99 ? -11.073 0.533 13.981 1.00 98.62 99 VAL A CA 1
ATOM 721 C C . VAL A 1 99 ? -12.140 -0.408 13.429 1.00 98.62 99 VAL A C 1
ATOM 723 O O . VAL A 1 99 ? -12.246 -0.566 12.214 1.00 98.62 99 VAL A O 1
ATOM 726 N N . LYS A 1 100 ? -13.005 -0.962 14.292 1.00 98.50 100 LYS A N 1
ATOM 727 C CA . LYS A 1 100 ? -14.100 -1.835 13.850 1.00 98.50 100 LYS A CA 1
ATOM 728 C C . LYS A 1 100 ? -15.028 -1.140 12.848 1.00 98.50 100 LYS A C 1
ATOM 730 O O . LYS A 1 100 ? -15.333 -1.721 11.814 1.00 98.50 100 LYS A O 1
ATOM 735 N N . LYS A 1 101 ? -15.446 0.102 13.114 1.00 98.62 101 LYS A N 1
ATOM 736 C CA . LYS A 1 101 ? -16.306 0.863 12.189 1.00 98.62 101 LYS A CA 1
ATOM 737 C C . LYS A 1 101 ? -15.634 1.128 10.839 1.00 98.62 101 LYS A C 1
ATOM 739 O O . LYS A 1 101 ? -16.296 1.034 9.811 1.00 98.62 101 LYS A O 1
ATOM 744 N N . GLY A 1 102 ? -14.337 1.435 10.838 1.00 98.50 102 GLY A N 1
ATOM 745 C CA . GLY A 1 102 ? -13.572 1.633 9.604 1.00 98.50 102 GLY A CA 1
ATOM 746 C C . GLY A 1 102 ? -13.427 0.349 8.793 1.00 98.50 102 GLY A C 1
ATOM 747 O O . GLY A 1 102 ? -13.623 0.354 7.580 1.00 98.50 102 GLY A O 1
ATOM 748 N N . MET A 1 103 ? -13.140 -0.763 9.474 1.00 98.56 103 MET A N 1
ATOM 749 C CA . MET A 1 103 ? -13.116 -2.094 8.872 1.00 98.56 103 MET A CA 1
ATOM 750 C C . MET A 1 103 ? -14.476 -2.427 8.248 1.00 98.56 103 MET A C 1
ATOM 752 O O . MET A 1 103 ? -14.534 -2.770 7.069 1.00 98.56 103 MET A O 1
ATOM 756 N N . ASP A 1 104 ? -15.566 -2.284 9.007 1.00 98.38 104 ASP A N 1
ATOM 757 C CA . ASP A 1 104 ? -16.923 -2.566 8.528 1.00 98.38 104 ASP A CA 1
ATOM 758 C C . ASP A 1 104 ? -17.272 -1.701 7.303 1.00 98.38 104 ASP A C 1
ATOM 760 O O . ASP A 1 104 ? -17.826 -2.214 6.332 1.00 98.38 104 ASP A O 1
ATOM 764 N N . TYR A 1 105 ? -16.887 -0.418 7.300 1.00 98.06 105 TYR A N 1
ATOM 765 C CA . TYR A 1 105 ? -17.043 0.463 6.140 1.00 98.06 105 TYR A CA 1
ATOM 766 C C . TYR A 1 105 ? -16.355 -0.109 4.890 1.00 98.06 105 TYR A C 1
ATOM 768 O O . TYR A 1 105 ? -17.016 -0.292 3.869 1.00 98.06 105 TYR A O 1
ATOM 776 N N . LEU A 1 106 ? -15.065 -0.467 4.960 1.00 97.62 106 LEU A N 1
ATOM 777 C CA . LEU A 1 106 ? -14.347 -1.026 3.802 1.00 97.62 106 LEU A CA 1
ATOM 778 C C . LEU A 1 106 ? -14.955 -2.347 3.310 1.00 97.62 106 LEU A C 1
ATOM 780 O O . LEU A 1 106 ? -15.048 -2.573 2.102 1.00 97.62 106 LEU A O 1
ATOM 784 N N . LEU A 1 107 ? -15.384 -3.223 4.225 1.00 97.56 107 LEU A N 1
ATOM 785 C CA . LEU A 1 107 ? -16.027 -4.490 3.863 1.00 97.56 107 LEU A CA 1
ATOM 786 C C . LEU A 1 107 ? -17.380 -4.265 3.168 1.00 97.56 107 LEU A C 1
ATOM 788 O O . LEU A 1 107 ? -17.721 -5.013 2.243 1.00 97.56 107 LEU A O 1
ATOM 792 N N . ASN A 1 108 ? -18.133 -3.247 3.587 1.00 95.94 108 ASN A N 1
ATOM 793 C CA . ASN A 1 108 ? -19.438 -2.905 3.021 1.00 95.94 108 ASN A CA 1
ATOM 794 C C . ASN A 1 108 ? -19.331 -2.178 1.675 1.00 95.94 108 ASN A C 1
ATOM 796 O O . ASN A 1 108 ? -20.148 -2.432 0.795 1.00 95.94 108 ASN A O 1
ATOM 800 N N . GLU A 1 109 ? -18.298 -1.356 1.477 1.00 93.62 109 GLU A N 1
ATOM 801 C CA . GLU A 1 109 ? -18.036 -0.685 0.195 1.00 93.62 109 GLU A CA 1
ATOM 802 C C . GLU A 1 109 ? -17.616 -1.654 -0.916 1.00 93.62 109 GLU A C 1
ATOM 804 O O . GLU A 1 109 ? -17.725 -1.329 -2.098 1.00 93.62 109 GLU A O 1
ATOM 809 N N . MET A 1 110 ? -17.106 -2.839 -0.568 1.00 93.00 110 MET A N 1
ATOM 810 C CA . MET A 1 110 ? -16.664 -3.815 -1.561 1.00 93.00 110 MET A CA 1
ATOM 811 C C . MET A 1 110 ? -17.842 -4.567 -2.190 1.00 93.00 110 MET A C 1
ATOM 813 O O . MET A 1 110 ? -18.481 -5.412 -1.542 1.00 93.00 110 MET A O 1
ATOM 817 N N . GLY A 1 111 ? -18.039 -4.331 -3.486 1.00 90.81 111 GLY A N 1
ATOM 818 C CA . GLY A 1 111 ? -19.004 -5.019 -4.333 1.00 90.81 111 GLY A CA 1
ATOM 819 C C . GLY A 1 111 ? -18.693 -6.508 -4.561 1.00 90.81 111 GLY A C 1
ATOM 820 O O . GLY A 1 111 ? -17.639 -7.021 -4.165 1.00 90.81 111 GLY A O 1
ATOM 821 N N . PRO A 1 112 ? -19.619 -7.244 -5.201 1.00 90.44 112 PRO A N 1
ATOM 822 C CA . PRO A 1 112 ? -19.450 -8.673 -5.484 1.00 90.44 112 PRO A CA 1
ATOM 823 C C . PRO A 1 112 ? -18.313 -8.965 -6.478 1.00 90.44 112 PRO A C 1
ATOM 825 O O . PRO A 1 112 ? -17.728 -10.043 -6.437 1.00 90.44 112 PRO A O 1
ATOM 828 N N . ASP A 1 113 ? -17.970 -7.995 -7.326 1.00 89.25 113 ASP A N 1
ATOM 829 C CA . ASP A 1 113 ? -16.838 -8.024 -8.261 1.00 89.25 113 ASP A CA 1
ATOM 830 C C . ASP A 1 113 ? -15.478 -7.763 -7.586 1.00 89.25 113 ASP A C 1
ATOM 832 O O . ASP A 1 113 ? -14.438 -7.817 -8.240 1.00 89.25 113 ASP A O 1
ATOM 836 N N . GLY A 1 114 ? -15.473 -7.495 -6.277 1.00 91.88 114 GLY A N 1
ATOM 837 C CA . GLY A 1 114 ? -14.274 -7.191 -5.506 1.00 91.88 114 GLY A CA 1
ATOM 838 C C . GLY A 1 114 ? -13.825 -5.734 -5.594 1.00 91.88 114 GLY A C 1
ATOM 839 O O . GLY A 1 114 ? -12.821 -5.407 -4.974 1.00 91.88 114 GLY A O 1
ATOM 840 N N . ILE A 1 115 ? -14.536 -4.859 -6.312 1.00 91.31 115 ILE A N 1
ATOM 841 C CA . ILE A 1 115 ? -14.210 -3.428 -6.407 1.00 91.31 115 ILE A CA 1
ATOM 842 C C . ILE A 1 115 ? -14.781 -2.687 -5.190 1.00 91.31 115 ILE A C 1
ATOM 844 O O . ILE A 1 115 ? -15.921 -2.932 -4.797 1.00 91.31 115 ILE A O 1
ATOM 848 N N . TYR A 1 116 ? -14.019 -1.756 -4.606 1.00 90.94 116 TYR A N 1
ATOM 849 C CA . TYR A 1 116 ? -14.538 -0.842 -3.580 1.00 90.94 116 TYR A CA 1
ATOM 850 C C . TYR A 1 116 ? -15.250 0.375 -4.196 1.00 90.94 116 TYR A C 1
ATOM 852 O O . TYR A 1 116 ? -14.673 1.076 -5.033 1.00 90.94 116 TYR A O 1
ATOM 860 N N . GLY A 1 117 ? -16.446 0.686 -3.695 1.00 77.69 117 GLY A N 1
ATOM 861 C CA . GLY A 1 117 ? -17.164 1.941 -3.933 1.00 77.69 117 GLY A CA 1
ATOM 862 C C . GLY A 1 117 ? -17.786 2.109 -5.326 1.00 77.69 117 GLY A C 1
ATOM 863 O O . GLY A 1 117 ? -17.760 1.222 -6.183 1.00 77.69 117 GLY A O 1
ATOM 864 N N . ALA A 1 118 ? -18.382 3.285 -5.558 1.00 60.44 118 ALA A N 1
ATOM 865 C CA . ALA A 1 118 ? -19.080 3.611 -6.802 1.00 60.44 118 ALA A CA 1
ATOM 866 C C . ALA A 1 118 ? -18.111 3.861 -7.977 1.00 60.44 118 ALA A C 1
ATOM 868 O O . ALA A 1 118 ? -17.153 4.630 -7.875 1.00 60.44 118 ALA A O 1
ATOM 869 N N . ARG A 1 119 ? -18.413 3.254 -9.135 1.00 62.38 119 ARG A N 1
ATOM 870 C CA . ARG A 1 119 ? -17.607 3.221 -10.376 1.00 62.38 119 ARG A CA 1
ATOM 871 C C . ARG A 1 119 ? -17.478 4.567 -11.126 1.00 62.38 119 ARG A C 1
ATOM 873 O O . ARG A 1 119 ? -17.386 4.561 -12.353 1.00 62.38 119 ARG A O 1
ATOM 880 N N . ALA A 1 120 ? -17.452 5.710 -10.434 1.00 54.50 120 ALA A N 1
ATOM 881 C CA . ALA A 1 120 ? -17.438 7.044 -11.053 1.00 54.50 120 ALA A CA 1
ATOM 882 C C . ALA A 1 120 ? 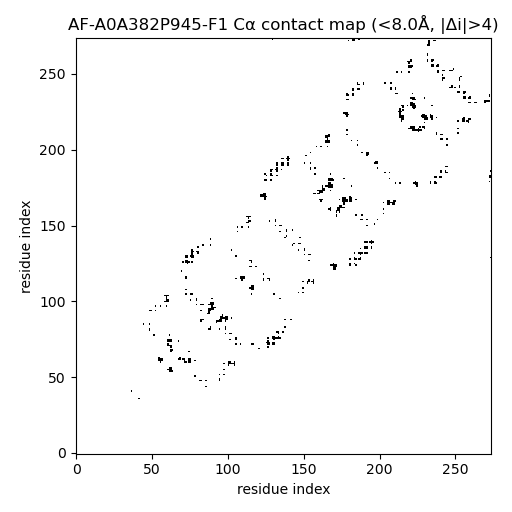-16.103 7.827 -10.957 1.00 54.50 120 ALA A C 1
ATOM 884 O O . ALA A 1 120 ? -15.941 8.810 -11.674 1.00 54.50 120 ALA A O 1
ATOM 885 N N . SER A 1 121 ? -15.127 7.427 -10.126 1.00 62.84 121 SER A N 1
ATOM 886 C CA . SER A 1 121 ? -13.940 8.256 -9.806 1.00 62.84 121 SER A CA 1
ATOM 887 C C . SER A 1 121 ? -12.724 8.111 -10.739 1.00 62.84 121 SER A C 1
ATOM 889 O O . SER A 1 121 ? -11.783 8.897 -10.659 1.00 62.84 121 SER A O 1
AT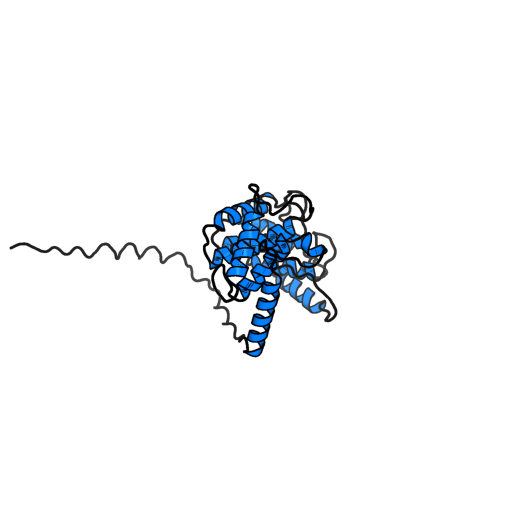OM 891 N N . GLY A 1 122 ? -12.687 7.110 -11.624 1.00 64.94 12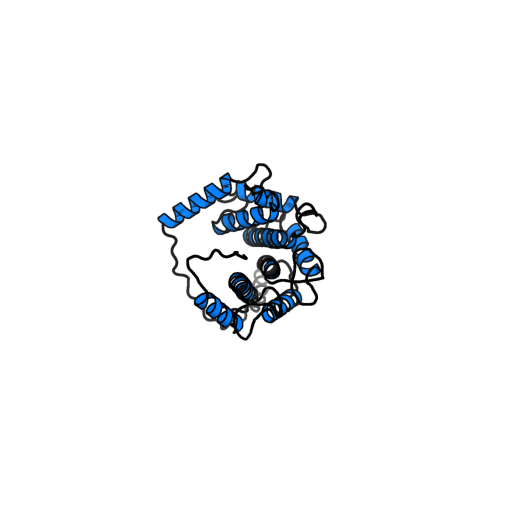2 GLY A N 1
ATOM 892 C CA . GLY A 1 122 ? -11.621 6.921 -12.620 1.00 64.94 122 GLY A CA 1
ATOM 893 C C . GLY A 1 122 ? -10.237 6.490 -12.094 1.00 64.94 122 GLY A C 1
ATOM 894 O O . GLY A 1 122 ? -9.440 6.026 -12.912 1.00 64.94 122 GLY A O 1
ATOM 895 N N . GLN A 1 123 ? -9.972 6.580 -10.781 1.00 70.00 123 GLN A N 1
ATOM 896 C CA . GLN A 1 123 ? -8.705 6.230 -10.104 1.00 70.00 123 GLN A CA 1
ATOM 897 C C . GLN A 1 123 ? -8.838 5.141 -9.019 1.00 70.00 123 GLN A C 1
ATOM 899 O O . GLN A 1 123 ? -8.192 5.185 -7.972 1.00 70.00 123 GLN A O 1
ATOM 904 N N . TYR A 1 124 ? -9.670 4.134 -9.280 1.00 81.62 124 TYR A N 1
ATOM 905 C CA . TYR A 1 124 ? -10.027 3.054 -8.349 1.00 81.62 124 TYR A CA 1
ATOM 906 C C . TYR A 1 124 ? -8.838 2.334 -7.723 1.00 81.62 124 TYR A C 1
ATOM 908 O O . TYR A 1 124 ? -8.874 2.015 -6.539 1.00 81.62 124 TYR A O 1
ATOM 916 N N . MET A 1 125 ? -7.785 2.074 -8.500 1.00 92.88 125 MET A N 1
ATOM 917 C CA . MET A 1 125 ? -6.734 1.157 -8.058 1.00 92.88 125 MET A CA 1
ATOM 918 C C . MET A 1 125 ? -5.840 1.728 -6.950 1.00 92.88 125 MET A C 1
ATOM 920 O O . MET A 1 125 ? -5.290 0.947 -6.177 1.00 92.88 125 MET A O 1
ATOM 924 N N . TYR A 1 126 ? -5.751 3.057 -6.796 1.00 92.62 126 TYR A N 1
ATOM 925 C CA . TYR A 1 126 ? -5.089 3.655 -5.628 1.00 92.62 126 TYR A CA 1
ATOM 926 C C . TYR A 1 126 ? -5.816 3.266 -4.340 1.00 92.62 126 TYR A C 1
ATOM 928 O O . TYR A 1 126 ? -5.249 2.599 -3.477 1.00 92.62 126 TYR A O 1
ATOM 936 N N . GLY A 1 127 ? -7.099 3.632 -4.243 1.00 93.06 127 GLY A N 1
ATOM 937 C CA . GLY A 1 127 ? -7.922 3.310 -3.079 1.00 93.06 127 GLY A CA 1
ATOM 938 C C . GLY A 1 127 ? -8.080 1.807 -2.871 1.00 93.06 127 GLY A C 1
ATOM 939 O O . GLY A 1 127 ? -8.030 1.352 -1.734 1.00 93.06 127 GLY A O 1
ATOM 940 N N . HIS A 1 128 ? -8.190 1.035 -3.957 1.00 95.69 128 HIS A N 1
ATOM 941 C CA . HIS A 1 128 ? -8.257 -0.425 -3.903 1.00 95.69 128 HIS A CA 1
ATOM 942 C C . HIS A 1 128 ? -7.011 -1.032 -3.262 1.00 95.69 128 HIS A C 1
ATOM 944 O O . HIS A 1 128 ? -7.139 -1.847 -2.350 1.00 95.69 128 HIS A O 1
ATOM 950 N N . GLY A 1 129 ? -5.819 -0.609 -3.694 1.00 96.62 129 GLY A N 1
ATOM 951 C CA . GLY A 1 129 ? -4.558 -1.060 -3.109 1.00 96.62 129 GLY A CA 1
ATOM 952 C C . GLY A 1 129 ? -4.487 -0.719 -1.622 1.00 96.62 129 GLY A C 1
ATOM 953 O O . GLY A 1 129 ? -4.329 -1.615 -0.800 1.00 96.62 129 GLY A O 1
ATOM 954 N N . ILE A 1 130 ? -4.717 0.548 -1.263 1.00 96.69 130 ILE A N 1
ATOM 955 C CA . ILE A 1 130 ? -4.619 1.039 0.124 1.00 96.69 130 ILE A CA 1
ATOM 956 C C . ILE A 1 130 ? -5.607 0.326 1.059 1.00 96.69 130 ILE A C 1
ATOM 958 O O . ILE A 1 130 ? -5.221 -0.157 2.123 1.00 96.69 130 ILE A O 1
ATOM 962 N N . ALA A 1 131 ? -6.876 0.201 0.663 1.00 97.25 131 ALA A N 1
ATOM 963 C CA . ALA A 1 131 ? -7.873 -0.513 1.459 1.00 97.25 131 ALA A CA 1
ATOM 964 C C . ALA A 1 131 ? -7.539 -2.005 1.604 1.00 97.25 131 ALA A C 1
ATOM 966 O O . ALA A 1 131 ? -7.749 -2.588 2.666 1.00 97.25 131 ALA A O 1
ATOM 967 N N . THR A 1 132 ? -6.980 -2.621 0.559 1.00 98.38 132 THR A N 1
ATOM 968 C CA . THR A 1 132 ? -6.576 -4.033 0.595 1.00 98.38 132 THR A CA 1
ATOM 969 C C . THR A 1 132 ? -5.353 -4.256 1.483 1.00 98.38 132 THR A C 1
ATOM 971 O O . THR A 1 132 ? -5.313 -5.269 2.176 1.00 98.38 132 THR A O 1
ATOM 974 N N . ILE A 1 133 ? -4.401 -3.314 1.535 1.00 98.44 133 ILE A N 1
ATOM 975 C CA . ILE A 1 133 ? -3.298 -3.329 2.514 1.00 98.44 133 ILE A CA 1
ATOM 976 C C . ILE A 1 133 ? -3.874 -3.320 3.931 1.00 98.44 133 ILE A C 1
ATOM 978 O O . ILE A 1 133 ? -3.601 -4.237 4.703 1.00 98.44 133 ILE A O 1
ATOM 982 N N . ALA A 1 134 ? -4.745 -2.350 4.238 1.00 98.44 134 ALA A N 1
ATOM 983 C CA . ALA A 1 134 ? -5.357 -2.217 5.558 1.00 98.44 134 ALA A CA 1
ATOM 984 C C . ALA A 1 134 ? -6.098 -3.497 5.986 1.00 98.44 134 ALA A C 1
ATOM 986 O O . ALA A 1 134 ? -5.881 -4.005 7.084 1.00 98.44 134 ALA A O 1
ATOM 987 N N . LEU A 1 135 ? -6.935 -4.065 5.108 1.00 98.56 135 LEU A N 1
ATOM 988 C CA . LEU A 1 135 ? -7.646 -5.316 5.393 1.00 98.56 135 LEU A CA 1
ATOM 989 C C . LEU A 1 135 ? -6.710 -6.530 5.484 1.00 98.56 135 LEU A C 1
ATOM 991 O O . LEU A 1 135 ? -6.958 -7.415 6.299 1.00 98.56 135 LEU A O 1
ATOM 995 N N . GLY A 1 136 ? -5.653 -6.589 4.672 1.00 98.44 136 GLY A N 1
ATOM 996 C CA . GLY A 1 136 ? -4.648 -7.652 4.721 1.00 98.44 136 GLY A CA 1
ATOM 997 C C . GLY A 1 136 ? -3.901 -7.678 6.051 1.00 98.44 136 GLY A C 1
ATOM 998 O O . GLY A 1 136 ? -3.787 -8.732 6.675 1.00 98.44 136 GLY A O 1
ATOM 999 N N . GLU A 1 137 ? -3.461 -6.514 6.523 1.00 98.00 137 GLU A N 1
ATOM 1000 C CA . GLU A 1 137 ? -2.785 -6.357 7.815 1.00 98.00 137 GLU A CA 1
ATOM 1001 C C . GLU A 1 137 ? -3.724 -6.626 8.998 1.00 98.00 137 GLU A C 1
ATOM 1003 O O . GLU A 1 137 ? -3.355 -7.363 9.916 1.00 98.00 137 GLU A O 1
ATOM 1008 N N . LEU A 1 138 ? -4.965 -6.126 8.950 1.00 98.19 138 LEU A N 1
ATOM 1009 C CA . LEU A 1 138 ? -5.982 -6.444 9.954 1.00 98.19 138 LEU A CA 1
ATOM 1010 C C . LEU A 1 138 ? -6.271 -7.945 9.999 1.00 98.19 138 LEU A C 1
ATOM 1012 O O . LEU A 1 138 ? -6.382 -8.522 11.081 1.00 98.19 138 LEU A O 1
ATOM 1016 N N . TYR A 1 139 ? -6.395 -8.602 8.843 1.00 98.50 139 TYR A N 1
ATOM 1017 C CA . TYR A 1 139 ? -6.617 -10.045 8.790 1.00 98.50 139 TYR A CA 1
ATOM 1018 C C . TYR A 1 139 ? -5.418 -10.820 9.340 1.00 98.50 139 TYR A C 1
ATOM 1020 O O . TYR A 1 139 ? -5.615 -11.748 10.121 1.00 98.50 139 TYR A O 1
ATOM 1028 N N . GLY A 1 140 ? -4.190 -10.410 9.010 1.00 97.38 140 GLY A N 1
ATOM 1029 C CA . GLY A 1 140 ? -2.973 -11.013 9.553 1.00 97.38 140 GLY A CA 1
ATOM 1030 C C . GLY A 1 140 ? -2.927 -10.988 11.083 1.00 97.38 140 GLY A C 1
ATOM 1031 O O . GLY A 1 140 ? -2.541 -11.983 11.689 1.00 97.38 140 GLY A O 1
ATOM 1032 N N . GLN A 1 141 ? -3.387 -9.894 11.697 1.00 96.31 141 GLN A N 1
ATOM 1033 C CA . GLN A 1 141 ? -3.389 -9.716 13.153 1.00 96.31 141 GLN A CA 1
ATOM 1034 C C . GLN A 1 141 ? -4.590 -10.364 13.858 1.00 96.31 141 GLN A C 1
ATOM 1036 O O . GLN A 1 141 ? -4.452 -10.850 14.975 1.00 96.31 141 GLN A O 1
ATOM 1041 N N . THR A 1 142 ? -5.767 -10.384 13.225 1.00 96.12 142 THR A N 1
ATOM 1042 C CA . THR A 1 142 ? -7.028 -10.779 13.891 1.00 96.12 142 THR A CA 1
ATOM 1043 C C . THR A 1 142 ? -7.578 -12.133 13.456 1.00 96.12 142 THR A C 1
ATOM 1045 O O . THR A 1 142 ? -8.421 -12.704 14.143 1.00 96.12 142 THR A O 1
ATOM 1048 N N . GLN A 1 143 ? -7.192 -12.619 12.273 1.00 94.69 143 GLN A N 1
ATOM 1049 C CA . GLN A 1 143 ? -7.801 -13.774 11.603 1.00 94.69 143 GLN A CA 1
ATOM 1050 C C . GLN A 1 143 ? -9.340 -13.687 11.492 1.00 94.69 143 GLN A C 1
ATOM 1052 O O . GLN A 1 143 ? -10.045 -14.699 11.466 1.00 94.69 143 GLN A O 1
ATOM 1057 N N . SER A 1 144 ? -9.887 -12.468 11.396 1.00 94.50 144 SER A N 1
ATOM 1058 C CA . SER A 1 144 ? -11.331 -12.235 11.319 1.00 94.50 144 SER A CA 1
ATOM 1059 C C . SER A 1 144 ? -11.982 -12.948 10.125 1.00 94.50 144 SER A C 1
ATOM 1061 O O . SER A 1 144 ? -11.667 -12.684 8.959 1.00 94.50 144 SER A O 1
ATOM 1063 N N . LYS A 1 145 ? -12.979 -13.797 10.416 1.00 95.31 145 LYS A N 1
ATOM 1064 C CA . LYS A 1 145 ? -13.772 -14.530 9.408 1.00 95.31 145 LYS A CA 1
ATOM 1065 C C . LYS A 1 145 ? -14.546 -13.607 8.461 1.00 95.31 145 LYS A C 1
ATOM 1067 O O . LYS A 1 145 ? -14.856 -14.009 7.345 1.00 95.31 145 LYS A O 1
ATOM 1072 N N . ALA A 1 146 ? -14.843 -12.377 8.888 1.00 96.00 146 ALA A N 1
ATOM 1073 C CA . ALA A 1 146 ? -15.517 -11.388 8.050 1.00 96.00 146 ALA A CA 1
ATOM 1074 C C . ALA A 1 146 ? -14.588 -10.812 6.967 1.00 96.00 146 ALA A C 1
ATOM 1076 O O . ALA A 1 146 ? -15.050 -10.486 5.872 1.00 96.00 146 ALA A O 1
ATOM 1077 N N . ILE A 1 147 ? -13.282 -10.709 7.250 1.00 98.00 147 ILE A N 1
ATOM 1078 C CA . ILE A 1 147 ? -12.319 -10.095 6.331 1.00 98.00 147 ILE A CA 1
ATOM 1079 C C . ILE A 1 147 ? -11.932 -11.063 5.213 1.00 98.00 147 ILE A C 1
ATOM 1081 O O . ILE A 1 147 ? -11.927 -10.665 4.048 1.00 98.00 147 ILE A O 1
ATOM 1085 N N . ARG A 1 148 ? -11.645 -12.334 5.532 1.00 97.31 148 ARG A N 1
ATOM 1086 C CA . ARG A 1 148 ? -11.040 -13.274 4.572 1.00 97.31 148 ARG A CA 1
ATOM 1087 C C . ARG A 1 148 ? -11.759 -13.363 3.217 1.00 97.31 148 ARG A C 1
ATOM 1089 O O . ARG A 1 148 ? -11.096 -13.137 2.205 1.00 97.31 148 ARG A O 1
ATOM 1096 N N . PRO A 1 149 ? -13.086 -13.580 3.138 1.00 96.88 149 PRO A N 1
ATOM 1097 C CA . PRO A 1 149 ? -13.756 -13.693 1.841 1.00 96.88 149 PRO A CA 1
ATOM 1098 C C . PRO A 1 149 ? -13.699 -12.401 1.011 1.00 96.88 149 PRO A C 1
ATOM 1100 O O . PRO A 1 149 ? -13.710 -12.443 -0.218 1.00 96.88 149 PRO A O 1
ATOM 1103 N N . LYS A 1 150 ? -13.680 -11.236 1.671 1.00 97.44 150 LYS A N 1
ATOM 1104 C CA . LYS A 1 150 ? -13.582 -9.922 1.018 1.00 97.44 150 LYS A CA 1
ATOM 1105 C C . LYS A 1 150 ? -12.148 -9.674 0.540 1.00 97.44 150 LYS A C 1
ATOM 1107 O O . LYS A 1 150 ? -11.951 -9.317 -0.618 1.00 97.44 150 LYS A O 1
ATOM 1112 N N . LEU A 1 151 ? -11.157 -9.968 1.379 1.00 98.25 151 LEU A N 1
ATOM 1113 C CA . LEU A 1 151 ? -9.740 -9.872 1.031 1.00 98.25 151 LEU A CA 1
ATOM 1114 C C . LEU A 1 151 ? -9.384 -10.758 -0.173 1.00 98.25 151 LEU A C 1
ATOM 1116 O O . LEU A 1 151 ? -8.776 -10.276 -1.124 1.00 98.25 151 LEU A O 1
ATOM 1120 N N . GLU A 1 152 ? -9.831 -12.015 -0.197 1.00 97.94 152 GLU A N 1
ATOM 1121 C CA . GLU A 1 152 ? -9.603 -12.922 -1.333 1.00 97.94 152 GLU A CA 1
ATOM 1122 C C . GLU A 1 152 ? -10.188 -12.379 -2.646 1.00 97.94 152 GLU A C 1
ATOM 1124 O O . GLU A 1 152 ? -9.563 -12.503 -3.700 1.00 97.94 152 GLU A O 1
ATOM 1129 N N . ARG A 1 153 ? -11.362 -11.733 -2.608 1.00 97.56 153 ARG A N 1
ATOM 1130 C CA . ARG A 1 153 ? -11.942 -11.076 -3.794 1.00 97.56 153 ARG A CA 1
ATOM 1131 C C . ARG A 1 153 ? -11.126 -9.871 -4.247 1.00 97.56 153 ARG A C 1
ATOM 1133 O O . ARG A 1 153 ? -10.849 -9.755 -5.440 1.00 97.56 153 ARG A O 1
ATOM 1140 N N . ALA A 1 154 ? -10.707 -9.011 -3.320 1.00 97.69 154 ALA A N 1
ATOM 1141 C CA . ALA A 1 154 ? -9.872 -7.859 -3.649 1.00 97.69 154 ALA A CA 1
ATOM 1142 C C . ALA A 1 154 ? -8.538 -8.280 -4.285 1.00 97.69 154 ALA A C 1
ATOM 1144 O O . ALA A 1 154 ? -8.102 -7.675 -5.264 1.00 97.69 154 ALA A O 1
ATOM 1145 N N . ILE A 1 155 ? -7.927 -9.351 -3.774 1.00 98.44 155 ILE A N 1
ATOM 1146 C CA . ILE A 1 155 ? -6.682 -9.916 -4.304 1.00 98.44 155 ILE A CA 1
ATOM 1147 C C . ILE A 1 155 ? -6.892 -10.544 -5.682 1.00 98.44 155 ILE A C 1
ATOM 1149 O O . ILE A 1 155 ? -6.087 -10.309 -6.584 1.00 98.44 155 ILE A O 1
ATOM 1153 N N . LYS A 1 156 ? -7.999 -11.267 -5.896 1.00 98.06 156 LYS A N 1
ATOM 1154 C CA . LYS A 1 156 ? -8.368 -11.776 -7.228 1.00 98.06 156 LYS A CA 1
ATOM 1155 C C . LYS A 1 156 ? -8.498 -10.648 -8.253 1.00 98.06 156 LYS A C 1
ATOM 1157 O O . LYS A 1 156 ? -7.978 -10.796 -9.357 1.00 98.06 156 LYS A O 1
ATOM 1162 N N . LEU A 1 157 ? -9.115 -9.518 -7.892 1.00 97.00 157 LEU A N 1
ATOM 1163 C CA . LEU A 1 157 ? -9.199 -8.345 -8.771 1.00 97.00 157 LEU A CA 1
ATOM 1164 C C . LEU A 1 157 ? -7.811 -7.771 -9.094 1.00 97.00 157 LEU A C 1
ATOM 1166 O O . LEU A 1 157 ? -7.524 -7.475 -10.256 1.00 97.00 157 LEU A O 1
ATOM 1170 N N . ILE A 1 158 ? -6.936 -7.631 -8.090 1.00 98.06 158 ILE A N 1
ATOM 1171 C CA . ILE A 1 158 ? -5.559 -7.158 -8.305 1.00 98.06 158 ILE A CA 1
ATOM 1172 C C . ILE A 1 158 ? -4.841 -8.089 -9.285 1.00 98.06 158 ILE A C 1
ATOM 1174 O O . ILE A 1 158 ? -4.313 -7.628 -10.290 1.00 98.06 158 ILE A O 1
ATOM 1178 N N . ILE A 1 159 ? -4.884 -9.403 -9.063 1.00 98.38 159 ILE A N 1
ATOM 1179 C CA . ILE A 1 159 ? -4.240 -10.377 -9.954 1.00 98.38 159 ILE A CA 1
ATOM 1180 C C . ILE A 1 159 ? -4.806 -10.284 -11.379 1.00 98.38 159 ILE A C 1
ATOM 1182 O O . ILE A 1 159 ? -4.038 -10.250 -12.336 1.00 98.38 159 ILE A O 1
ATOM 1186 N N . ALA A 1 160 ? -6.132 -10.210 -11.527 1.00 97.19 160 ALA A N 1
ATOM 1187 C CA . ALA A 1 160 ? -6.801 -10.184 -12.828 1.00 97.19 160 ALA A CA 1
ATOM 1188 C C . ALA A 1 160 ? -6.580 -8.885 -13.622 1.00 97.19 160 ALA A C 1
ATOM 1190 O O . ALA A 1 160 ? -6.769 -8.871 -14.835 1.00 97.19 160 ALA A O 1
ATOM 1191 N N . SER A 1 161 ? -6.193 -7.796 -12.955 1.00 96.56 161 SER A N 1
ATOM 1192 C CA . SER A 1 161 ? -5.974 -6.487 -13.583 1.00 96.56 161 SER A CA 1
ATOM 1193 C C . SER A 1 161 ? -4.510 -6.182 -13.908 1.00 96.56 161 SER A C 1
ATOM 1195 O O . SER A 1 161 ? -4.239 -5.132 -14.492 1.00 96.56 161 SER A O 1
ATOM 1197 N N . GLN A 1 162 ? -3.572 -7.078 -13.575 1.00 98.31 162 GLN A N 1
ATOM 1198 C CA . GLN A 1 162 ? -2.160 -6.908 -13.927 1.00 98.31 162 GLN A CA 1
ATOM 1199 C C . GLN A 1 162 ? -1.995 -6.928 -15.450 1.00 98.31 162 GLN A C 1
ATOM 1201 O O . GLN A 1 162 ? -2.465 -7.848 -16.121 1.00 98.31 162 GLN A O 1
ATOM 1206 N N . ASN A 1 163 ? -1.322 -5.920 -16.009 1.00 97.44 163 ASN A N 1
ATOM 1207 C CA . ASN A 1 163 ? -1.084 -5.867 -17.448 1.00 97.44 163 ASN A CA 1
ATOM 1208 C C . ASN A 1 163 ? 0.045 -6.823 -17.892 1.00 97.44 163 ASN A C 1
ATOM 1210 O O . ASN A 1 163 ? 0.771 -7.391 -17.076 1.00 97.44 163 ASN A O 1
ATOM 1214 N N . SER A 1 164 ? 0.240 -6.966 -19.205 1.00 97.12 164 SER A N 1
ATOM 1215 C CA . SER A 1 164 ? 1.289 -7.824 -19.783 1.00 97.12 164 SER A CA 1
ATOM 1216 C C . SER A 1 164 ? 2.723 -7.382 -19.459 1.00 97.12 164 SER A C 1
ATOM 1218 O O . SER A 1 164 ? 3.652 -8.178 -19.580 1.00 97.12 164 SER A O 1
ATOM 1220 N N . GLN A 1 165 ? 2.920 -6.129 -19.037 1.00 96.88 165 GLN A N 1
ATOM 1221 C CA . GLN A 1 165 ? 4.216 -5.623 -18.584 1.00 96.88 165 GLN A CA 1
ATOM 1222 C C . GLN A 1 165 ? 4.490 -5.967 -17.114 1.00 96.88 165 GLN A C 1
ATOM 1224 O O . GLN A 1 165 ? 5.645 -5.904 -16.699 1.00 96.88 165 GLN A O 1
ATOM 1229 N N . GLY A 1 166 ? 3.456 -6.338 -16.350 1.00 97.81 166 GLY A N 1
ATOM 1230 C CA . GLY A 1 166 ? 3.530 -6.721 -14.942 1.00 97.81 166 GLY A CA 1
ATOM 1231 C C . GLY A 1 166 ? 3.086 -5.648 -13.945 1.00 97.81 166 GLY A C 1
ATOM 1232 O O . GLY A 1 166 ? 3.183 -5.878 -12.742 1.00 97.81 166 GLY A O 1
ATOM 1233 N N . GLY A 1 167 ? 2.591 -4.498 -14.403 1.00 97.81 167 GLY A N 1
ATOM 1234 C CA . GLY A 1 167 ? 2.157 -3.407 -13.528 1.00 97.81 167 GLY A CA 1
ATOM 1235 C C . GLY A 1 167 ? 0.650 -3.144 -13.564 1.00 97.81 167 GLY A C 1
ATOM 1236 O O . GLY A 1 167 ? -0.115 -3.845 -14.232 1.00 97.81 167 GLY A O 1
ATOM 1237 N N . TRP A 1 168 ? 0.239 -2.099 -12.843 1.00 97.81 168 TRP A N 1
ATOM 1238 C CA . TRP A 1 168 ? -1.152 -1.647 -12.724 1.00 97.81 168 TRP A CA 1
ATOM 1239 C C . TRP A 1 168 ? -1.271 -0.142 -12.932 1.00 97.81 168 TRP A C 1
ATOM 1241 O O . TRP A 1 168 ? -0.319 0.605 -12.705 1.00 97.81 168 TRP A O 1
ATOM 1251 N N . ARG A 1 169 ? -2.469 0.307 -13.320 1.00 94.62 169 ARG A N 1
ATOM 1252 C CA . ARG A 1 169 ? -2.824 1.726 -13.444 1.00 94.62 169 ARG A CA 1
ATOM 1253 C C . ARG A 1 169 ? -4.191 1.999 -12.818 1.00 94.62 169 ARG A C 1
ATOM 1255 O O . ARG A 1 169 ? -4.760 1.157 -12.144 1.00 94.62 169 ARG A O 1
ATOM 1262 N N . TYR A 1 170 ? -4.726 3.194 -13.030 1.00 92.25 170 TYR A N 1
ATOM 1263 C CA . TYR A 1 170 ? -5.868 3.782 -12.322 1.00 92.25 170 TYR A CA 1
ATOM 1264 C C . TYR A 1 170 ? -7.176 2.982 -12.363 1.00 92.25 170 TYR A C 1
ATOM 1266 O O . TYR A 1 170 ? -8.005 3.123 -11.464 1.00 92.25 170 TYR A O 1
ATOM 1274 N N . ARG A 1 171 ? -7.376 2.134 -13.376 1.00 91.00 171 ARG A N 1
ATOM 1275 C CA . ARG A 1 171 ? -8.577 1.303 -13.532 1.00 91.00 171 ARG A CA 1
ATOM 1276 C C . ARG A 1 171 ? -8.204 -0.178 -13.459 1.00 91.00 171 ARG A C 1
ATOM 1278 O O . ARG A 1 171 ? -7.108 -0.516 -13.901 1.00 91.00 171 ARG A O 1
ATOM 1285 N N . PRO A 1 172 ? -9.108 -1.055 -12.984 1.00 90.62 172 PRO A N 1
ATOM 1286 C CA . PRO A 1 172 ? -8.895 -2.502 -12.973 1.00 90.62 172 PRO A CA 1
ATOM 1287 C C . PRO A 1 172 ? -9.024 -3.070 -14.398 1.00 90.62 172 PRO A C 1
ATOM 1289 O O . PRO A 1 172 ? -9.968 -3.779 -14.728 1.00 90.62 172 PRO A O 1
ATOM 1292 N N . MET A 1 173 ? -8.108 -2.676 -15.282 1.00 91.19 173 MET A N 1
ATOM 1293 C CA . MET A 1 173 ? -8.091 -3.014 -16.701 1.00 91.19 173 MET A CA 1
ATOM 1294 C C . MET A 1 173 ? -6.675 -3.403 -17.113 1.00 91.19 173 MET A C 1
ATOM 1296 O O . MET A 1 173 ? -5.714 -2.697 -16.810 1.00 91.19 173 MET A O 1
ATOM 1300 N N . VAL A 1 174 ? -6.571 -4.478 -17.888 1.00 94.62 174 VAL A N 1
ATOM 1301 C CA . VAL A 1 174 ? -5.317 -4.997 -18.445 1.00 94.62 174 VAL A CA 1
ATOM 1302 C C . VAL A 1 174 ? -4.898 -4.130 -19.641 1.00 94.62 174 VAL A C 1
ATOM 1304 O O . VAL A 1 174 ? -5.066 -4.518 -20.793 1.00 94.62 174 VAL A O 1
ATOM 1307 N N . ARG A 1 175 ? -4.422 -2.906 -19.385 1.00 91.31 175 ARG A N 1
ATOM 1308 C CA . ARG A 1 175 ? -4.056 -1.955 -20.455 1.00 91.31 175 ARG A CA 1
ATOM 1309 C C . ARG A 1 175 ? -2.698 -1.306 -20.257 1.00 91.31 175 ARG A C 1
ATOM 1311 O O . ARG A 1 175 ? -1.900 -1.254 -21.180 1.00 91.31 175 ARG A O 1
ATOM 1318 N N . ASP A 1 176 ? -2.450 -0.775 -19.071 1.00 92.69 176 ASP A N 1
ATOM 1319 C CA . ASP A 1 176 ? -1.360 0.163 -18.831 1.00 92.69 176 ASP A CA 1
ATOM 1320 C C . ASP A 1 176 ? -0.893 0.053 -17.380 1.00 92.69 176 ASP A C 1
ATOM 1322 O O . ASP A 1 176 ? -1.590 -0.538 -16.553 1.00 92.69 176 ASP A O 1
ATOM 1326 N N . ALA A 1 177 ? 0.270 0.616 -17.080 1.00 96.25 177 ALA A N 1
ATOM 1327 C CA . ALA A 1 177 ? 0.889 0.555 -15.774 1.00 96.25 177 ALA A CA 1
ATOM 1328 C C . ALA A 1 177 ? 1.687 1.821 -15.449 1.00 96.25 177 ALA A C 1
ATOM 1330 O O . ALA A 1 177 ? 2.257 2.449 -16.343 1.00 96.25 177 ALA A O 1
ATOM 1331 N N . ASP A 1 178 ? 1.770 2.152 -14.161 1.00 96.31 178 ASP A N 1
ATOM 1332 C CA . ASP A 1 178 ? 2.788 3.048 -13.611 1.00 96.31 178 ASP A CA 1
ATOM 1333 C C . ASP A 1 178 ? 3.288 2.565 -12.239 1.00 96.31 178 ASP A C 1
ATOM 1335 O O . ASP A 1 178 ? 2.657 1.738 -11.571 1.00 96.31 178 ASP A O 1
ATOM 1339 N N . ILE A 1 179 ? 4.448 3.072 -11.812 1.00 96.38 179 ILE A N 1
ATOM 1340 C CA . ILE A 1 179 ? 5.044 2.742 -10.508 1.00 96.38 179 ILE A CA 1
ATOM 1341 C C . ILE A 1 179 ? 4.131 3.119 -9.336 1.00 96.38 179 ILE A C 1
ATOM 1343 O O . ILE A 1 179 ? 4.047 2.366 -8.367 1.00 96.38 179 ILE A O 1
ATOM 1347 N N . SER A 1 180 ? 3.440 4.255 -9.419 1.00 94.31 180 SER A N 1
ATOM 1348 C CA . SER A 1 180 ? 2.652 4.820 -8.318 1.00 94.31 180 SER A CA 1
ATOM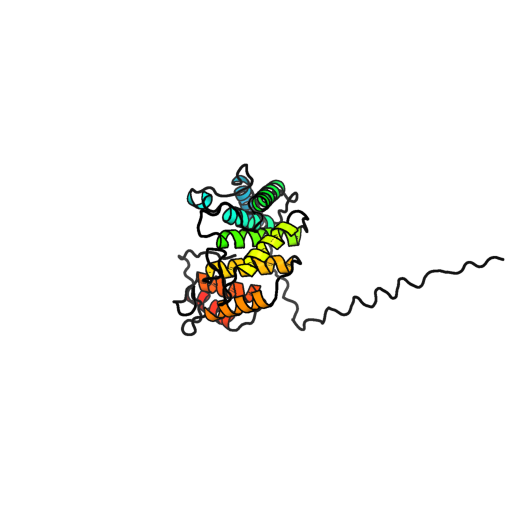 1349 C C . SER A 1 180 ? 1.446 3.970 -7.918 1.00 94.31 180 SER A C 1
ATOM 1351 O O . SER A 1 180 ? 1.128 3.882 -6.734 1.00 94.31 180 SER A O 1
ATOM 1353 N N . VAL A 1 181 ? 0.799 3.296 -8.869 1.00 95.75 181 VAL A N 1
ATOM 1354 C CA . VAL A 1 181 ? -0.269 2.332 -8.563 1.00 95.75 181 VAL A CA 1
ATOM 1355 C C . VAL A 1 181 ? 0.305 0.944 -8.296 1.00 95.75 181 VAL A C 1
ATOM 1357 O O . VAL A 1 181 ? -0.204 0.229 -7.428 1.00 95.75 181 VAL A O 1
ATOM 1360 N N . THR A 1 182 ? 1.361 0.562 -9.022 1.00 98.00 182 THR A N 1
ATOM 1361 C CA . THR A 1 182 ? 1.980 -0.766 -8.907 1.00 98.00 182 THR A CA 1
ATOM 1362 C C . THR A 1 182 ? 2.488 -1.038 -7.495 1.00 98.00 182 THR A C 1
ATOM 1364 O O . THR A 1 182 ? 2.218 -2.113 -6.966 1.00 98.00 182 THR A O 1
ATOM 1367 N N . VAL A 1 183 ? 3.143 -0.068 -6.849 1.00 97.88 183 VAL A N 1
ATOM 1368 C CA . VAL A 1 183 ? 3.637 -0.226 -5.470 1.00 97.88 183 VAL A CA 1
ATOM 1369 C C . VAL A 1 183 ? 2.517 -0.588 -4.490 1.00 97.88 183 VAL A C 1
ATOM 1371 O O . VAL A 1 183 ? 2.660 -1.536 -3.726 1.00 97.88 183 VAL A O 1
ATOM 1374 N N . LEU A 1 184 ? 1.358 0.073 -4.567 1.00 97.50 184 LEU A N 1
ATOM 1375 C CA . LEU A 1 184 ? 0.232 -0.204 -3.668 1.00 97.50 184 LEU A CA 1
ATOM 1376 C C . LEU A 1 184 ? -0.347 -1.603 -3.890 1.00 97.50 184 LEU A C 1
ATOM 1378 O O . LEU A 1 184 ? -0.715 -2.279 -2.932 1.00 97.50 184 LEU A O 1
ATOM 1382 N N . GLN A 1 185 ? -0.388 -2.068 -5.142 1.00 98.25 185 GLN A N 1
ATOM 1383 C CA . GLN A 1 185 ? -0.851 -3.425 -5.439 1.00 98.25 185 GLN A CA 1
ATOM 1384 C C . GLN A 1 185 ? 0.146 -4.470 -4.940 1.00 98.25 185 GLN A C 1
ATOM 1386 O O . GLN A 1 185 ? -0.256 -5.475 -4.362 1.00 98.25 185 GLN A O 1
ATOM 1391 N N . VAL A 1 186 ? 1.446 -4.226 -5.110 1.00 98.25 186 VAL A N 1
ATOM 1392 C CA . VAL A 1 186 ? 2.509 -5.112 -4.618 1.00 98.25 186 VAL A CA 1
ATOM 1393 C C . VAL A 1 186 ? 2.457 -5.243 -3.096 1.00 98.25 186 VAL A C 1
ATOM 1395 O O . VAL A 1 186 ? 2.522 -6.358 -2.576 1.00 98.25 186 VAL A O 1
ATOM 1398 N N . VAL A 1 187 ? 2.280 -4.134 -2.376 1.00 98.12 187 VAL A N 1
ATOM 1399 C CA . VAL A 1 187 ? 2.168 -4.144 -0.909 1.00 98.12 187 VAL A CA 1
ATOM 1400 C C . VAL A 1 187 ? 0.885 -4.848 -0.469 1.00 98.12 187 VAL A C 1
ATOM 1402 O O . VAL A 1 187 ? 0.939 -5.676 0.437 1.00 98.12 187 VAL A O 1
ATOM 1405 N N . ALA A 1 188 ? -0.241 -4.630 -1.156 1.00 98.44 188 ALA A N 1
ATOM 1406 C CA . ALA A 1 188 ? -1.489 -5.350 -0.888 1.00 98.44 188 ALA A CA 1
ATOM 1407 C C . ALA A 1 188 ? -1.331 -6.871 -1.069 1.00 98.44 188 ALA A C 1
ATOM 1409 O O . ALA A 1 188 ? -1.735 -7.653 -0.206 1.00 98.44 188 ALA A O 1
ATOM 1410 N N . LEU A 1 189 ? -0.693 -7.298 -2.166 1.00 98.56 189 LEU A N 1
ATOM 1411 C CA . LEU A 1 189 ? -0.378 -8.704 -2.426 1.00 98.56 189 LEU A CA 1
ATOM 1412 C C . LEU A 1 189 ? 0.543 -9.278 -1.342 1.00 98.56 189 LEU A C 1
ATOM 1414 O O . LEU A 1 189 ? 0.341 -10.411 -0.900 1.00 98.56 189 LEU A O 1
ATOM 1418 N N . ARG A 1 190 ? 1.529 -8.505 -0.869 1.00 97.25 190 ARG A N 1
ATOM 1419 C CA . ARG A 1 190 ? 2.404 -8.937 0.224 1.00 97.25 190 ARG A CA 1
ATOM 1420 C C . ARG A 1 190 ? 1.655 -9.068 1.547 1.00 97.25 190 ARG A C 1
ATOM 1422 O O . ARG A 1 190 ? 1.846 -10.076 2.224 1.00 97.25 190 ARG A O 1
ATOM 1429 N N . ALA A 1 191 ? 0.820 -8.094 1.904 1.00 97.56 191 ALA A N 1
ATOM 1430 C CA . ALA A 1 191 ? 0.008 -8.129 3.119 1.00 97.56 191 ALA A CA 1
ATOM 1431 C C . ALA A 1 191 ? -0.901 -9.369 3.133 1.00 97.56 191 ALA A C 1
ATOM 1433 O O . ALA A 1 191 ? -0.920 -10.114 4.110 1.00 97.56 191 ALA A O 1
ATOM 1434 N N . ALA A 1 192 ? -1.560 -9.662 2.009 1.00 97.94 192 ALA A N 1
ATOM 1435 C CA . ALA A 1 192 ? -2.380 -10.860 1.852 1.00 97.94 192 ALA A CA 1
ATOM 1436 C C . ALA A 1 192 ? -1.564 -12.159 1.972 1.00 97.94 192 ALA A C 1
ATOM 1438 O O . ALA A 1 192 ? -1.947 -13.052 2.729 1.00 97.94 192 ALA A O 1
ATOM 1439 N N . LYS A 1 193 ? -0.408 -12.247 1.296 1.00 97.25 193 LYS A N 1
ATOM 1440 C CA . LYS A 1 193 ? 0.484 -13.416 1.383 1.00 97.25 193 LYS A CA 1
ATOM 1441 C C . LYS A 1 193 ? 0.989 -13.645 2.812 1.00 97.25 193 LYS A C 1
ATOM 1443 O O . LYS A 1 193 ? 0.978 -14.779 3.281 1.00 97.25 193 LYS A O 1
ATOM 1448 N N . ASN A 1 194 ? 1.376 -12.583 3.525 1.00 95.25 194 ASN A N 1
ATOM 1449 C CA . ASN A 1 194 ? 1.785 -12.655 4.934 1.00 95.25 194 ASN A CA 1
ATOM 1450 C C . ASN A 1 194 ? 0.650 -13.149 5.846 1.00 95.25 194 ASN A C 1
ATOM 1452 O O . ASN A 1 194 ? 0.918 -13.803 6.848 1.00 95.25 194 ASN A O 1
ATOM 1456 N N . ALA A 1 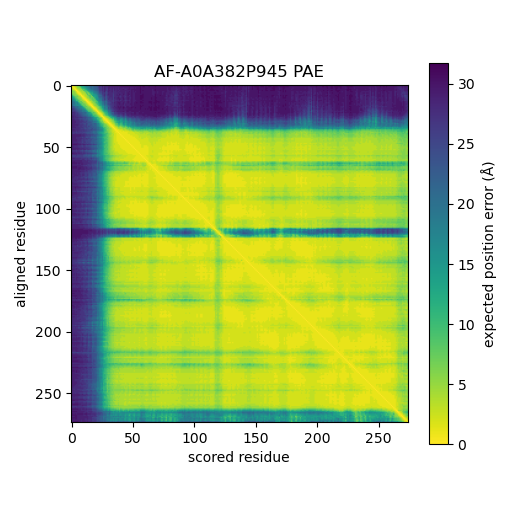195 ? -0.604 -12.853 5.499 1.00 95.75 195 ALA A N 1
ATOM 1457 C CA . ALA A 1 195 ? -1.780 -13.278 6.251 1.00 95.75 195 ALA A CA 1
ATOM 1458 C C . ALA A 1 195 ? -2.299 -14.681 5.864 1.00 95.75 195 ALA A C 1
ATOM 1460 O O . ALA A 1 195 ? -3.336 -15.107 6.372 1.00 95.75 195 ALA A O 1
ATOM 1461 N N . GLY A 1 196 ? -1.606 -15.404 4.974 1.00 96.06 196 GLY A N 1
ATOM 1462 C CA . GLY A 1 196 ? -1.982 -16.758 4.549 1.00 96.06 196 GLY A CA 1
ATOM 1463 C C . GLY A 1 196 ? -3.038 -16.815 3.439 1.00 96.06 196 GLY A C 1
ATOM 1464 O O . GLY A 1 196 ? -3.736 -17.822 3.312 1.00 96.06 196 GLY A O 1
ATOM 1465 N N . VAL A 1 197 ? -3.188 -15.742 2.655 1.00 97.25 197 VAL A N 1
ATOM 1466 C CA . VAL A 1 197 ? -3.984 -15.738 1.418 1.00 97.25 197 VAL A CA 1
ATOM 1467 C C . VAL A 1 197 ? -3.093 -16.106 0.234 1.00 97.25 197 VAL A C 1
ATOM 1469 O O . VAL A 1 197 ? -1.993 -15.570 0.080 1.00 97.25 197 VAL A O 1
ATOM 1472 N N . ASP A 1 198 ? -3.588 -16.987 -0.634 1.00 95.50 198 ASP A N 1
ATOM 1473 C CA . ASP A 1 198 ? -2.844 -17.446 -1.802 1.00 95.50 198 ASP A CA 1
ATOM 1474 C C . ASP A 1 198 ? -2.621 -16.319 -2.815 1.00 95.50 198 ASP A C 1
ATOM 1476 O O . ASP A 1 198 ? -3.556 -15.718 -3.352 1.00 95.50 198 ASP A O 1
ATOM 1480 N N . VAL A 1 199 ? -1.348 -16.068 -3.116 1.00 98.00 199 VAL A N 1
ATOM 1481 C CA . VAL A 1 199 ? -0.908 -15.122 -4.141 1.00 98.00 199 VAL A CA 1
ATOM 1482 C C . VAL A 1 199 ? 0.056 -15.840 -5.087 1.00 98.00 199 VAL A C 1
ATOM 1484 O O . VAL A 1 199 ? 1.128 -16.265 -4.645 1.00 98.00 199 VAL A O 1
ATOM 1487 N N . PRO A 1 200 ? -0.274 -15.967 -6.387 1.00 98.06 200 PRO A N 1
ATOM 1488 C CA . PRO A 1 200 ? 0.596 -16.630 -7.349 1.00 98.06 200 PRO A CA 1
ATOM 1489 C C . PRO A 1 200 ? 1.961 -15.945 -7.456 1.00 98.06 200 PRO A C 1
ATOM 1491 O O . PRO A 1 200 ? 2.041 -14.741 -7.700 1.00 98.06 200 PRO A O 1
ATOM 1494 N N . GLN A 1 201 ? 3.042 -16.725 -7.355 1.00 96.94 201 GLN A N 1
ATOM 1495 C CA . GLN A 1 201 ? 4.408 -16.192 -7.429 1.00 96.94 201 GLN A CA 1
ATOM 1496 C C . GLN A 1 201 ? 4.670 -15.457 -8.755 1.00 96.94 201 GLN A C 1
ATOM 1498 O O . GLN A 1 201 ? 5.229 -14.365 -8.742 1.00 96.94 201 GLN A O 1
ATOM 1503 N N . ARG A 1 202 ? 4.120 -15.963 -9.870 1.00 98.12 202 ARG A N 1
ATOM 1504 C CA . ARG A 1 202 ? 4.201 -15.312 -11.191 1.00 98.12 202 ARG A CA 1
ATOM 1505 C C . ARG A 1 202 ? 3.738 -13.850 -11.188 1.00 98.12 202 ARG A C 1
ATOM 1507 O O . ARG A 1 202 ? 4.296 -13.032 -11.909 1.00 98.12 202 ARG A O 1
ATOM 1514 N N . THR A 1 203 ? 2.726 -13.511 -10.385 1.00 98.56 203 THR A N 1
ATOM 1515 C CA . THR A 1 203 ? 2.194 -12.143 -10.304 1.00 98.56 203 THR A CA 1
ATOM 1516 C C . THR A 1 203 ? 3.222 -11.215 -9.660 1.00 98.56 203 THR A C 1
ATOM 1518 O O . THR A 1 203 ? 3.424 -10.095 -10.128 1.00 98.56 203 THR A O 1
ATOM 1521 N N . ILE A 1 204 ? 3.911 -11.697 -8.623 1.00 98.38 204 ILE A N 1
ATOM 1522 C CA . ILE A 1 204 ? 4.989 -10.972 -7.943 1.00 98.38 204 ILE A CA 1
ATOM 1523 C C . ILE A 1 204 ? 6.201 -10.824 -8.865 1.00 98.38 204 ILE A C 1
ATOM 1525 O O . ILE A 1 204 ? 6.727 -9.722 -9.004 1.00 98.38 204 ILE A O 1
ATOM 1529 N N . ASP A 1 205 ? 6.602 -11.896 -9.548 1.00 98.50 205 ASP A N 1
ATOM 1530 C CA . ASP A 1 205 ? 7.759 -11.885 -10.451 1.00 98.50 205 ASP A CA 1
ATOM 1531 C C . ASP A 1 205 ? 7.552 -10.906 -11.619 1.00 98.50 205 ASP A C 1
ATOM 1533 O O . ASP A 1 205 ? 8.450 -10.134 -11.968 1.00 98.50 205 ASP A O 1
ATOM 1537 N N . ASN A 1 206 ? 6.337 -10.862 -12.175 1.00 98.75 206 ASN A N 1
ATOM 1538 C CA . ASN A 1 206 ? 5.956 -9.886 -13.195 1.00 98.75 206 ASN A CA 1
ATOM 1539 C C . ASN A 1 206 ? 6.011 -8.447 -12.664 1.00 98.75 206 ASN A C 1
ATOM 1541 O O . ASN A 1 206 ? 6.531 -7.564 -13.346 1.00 98.75 206 ASN A O 1
ATOM 1545 N N . ALA A 1 207 ? 5.531 -8.206 -11.440 1.00 98.62 207 ALA A N 1
ATOM 1546 C CA . ALA A 1 207 ? 5.599 -6.884 -10.819 1.00 98.62 207 ALA A CA 1
ATOM 1547 C C . ALA A 1 207 ? 7.046 -6.436 -10.590 1.00 98.62 207 ALA A C 1
ATOM 1549 O O . ALA A 1 207 ? 7.404 -5.303 -10.910 1.00 98.62 207 ALA A O 1
ATOM 1550 N N . VAL A 1 208 ? 7.910 -7.340 -10.122 1.00 98.69 208 VAL A N 1
ATOM 1551 C CA . VAL A 1 208 ? 9.352 -7.091 -10.005 1.00 98.69 208 VAL A CA 1
ATOM 1552 C C . VAL A 1 208 ? 9.946 -6.730 -11.365 1.00 98.69 208 VAL A C 1
ATOM 1554 O O . VAL A 1 208 ? 10.661 -5.733 -11.469 1.00 98.69 208 VAL A O 1
ATOM 1557 N N . LYS A 1 209 ? 9.640 -7.497 -12.418 1.00 98.62 209 LYS A N 1
ATOM 1558 C CA . LYS A 1 209 ? 10.118 -7.215 -13.779 1.00 98.62 209 LYS A CA 1
ATOM 1559 C C . LYS A 1 209 ? 9.698 -5.817 -14.241 1.00 98.62 209 LYS A C 1
ATOM 1561 O O . LYS A 1 209 ? 10.540 -5.079 -14.753 1.00 98.62 209 LYS A O 1
ATOM 1566 N N . TYR A 1 210 ? 8.439 -5.439 -14.019 1.00 98.62 210 TYR A N 1
ATOM 1567 C CA . TYR A 1 210 ? 7.932 -4.107 -14.347 1.00 98.62 210 TYR A CA 1
ATOM 1568 C C . TYR A 1 210 ? 8.677 -2.997 -13.594 1.00 98.62 210 TYR A C 1
ATOM 1570 O O . TYR A 1 210 ? 9.149 -2.034 -14.203 1.00 98.62 210 TYR A O 1
ATOM 1578 N N . VAL A 1 211 ? 8.832 -3.148 -12.274 1.00 98.56 211 VAL A N 1
ATOM 1579 C CA . VAL A 1 211 ? 9.527 -2.167 -11.430 1.00 98.56 211 VAL A CA 1
ATOM 1580 C C . VAL A 1 211 ? 10.970 -1.985 -11.895 1.00 98.56 211 VAL A C 1
ATOM 1582 O O . VAL A 1 211 ? 11.420 -0.854 -12.073 1.00 98.56 211 VAL A O 1
ATOM 1585 N N . LYS A 1 212 ? 11.683 -3.081 -12.179 1.00 98.62 212 LYS A N 1
ATOM 1586 C CA . LYS A 1 212 ? 13.054 -3.032 -12.706 1.00 98.62 212 LYS A CA 1
ATOM 1587 C C . LYS A 1 212 ? 13.132 -2.364 -14.079 1.00 98.62 212 LYS A C 1
ATOM 1589 O O . LYS A 1 212 ? 14.077 -1.623 -14.327 1.00 98.62 212 LYS A O 1
ATOM 1594 N N . ALA A 1 213 ? 12.139 -2.561 -14.947 1.00 98.38 213 ALA A N 1
ATOM 1595 C CA . ALA A 1 213 ? 12.075 -1.889 -16.247 1.00 98.38 213 ALA A CA 1
ATOM 1596 C C . ALA A 1 213 ? 11.891 -0.363 -16.134 1.00 98.38 213 ALA A C 1
ATOM 1598 O O . ALA A 1 213 ? 12.210 0.366 -17.071 1.00 98.38 213 ALA A O 1
ATOM 1599 N N . CYS A 1 214 ? 11.412 0.137 -14.991 1.00 98.25 214 CYS A N 1
ATOM 1600 C CA . CYS A 1 214 ? 11.303 1.571 -14.721 1.00 98.25 214 CYS A CA 1
ATOM 1601 C C . CYS A 1 214 ? 12.614 2.202 -14.224 1.00 98.25 214 CYS A C 1
ATOM 1603 O O . CYS A 1 214 ? 12.655 3.414 -14.021 1.00 98.25 214 CYS A O 1
ATOM 1605 N N . HIS A 1 215 ? 13.676 1.422 -14.007 1.00 98.38 215 HIS A N 1
ATOM 1606 C CA . HIS A 1 215 ? 14.977 1.947 -13.601 1.00 98.38 215 HIS A CA 1
ATOM 1607 C C . HIS A 1 215 ? 15.635 2.734 -14.743 1.00 98.38 215 HIS A C 1
ATOM 1609 O O . HIS A 1 215 ? 15.753 2.259 -15.872 1.00 98.38 215 HIS A O 1
ATOM 1615 N N . ASN A 1 216 ? 16.125 3.929 -14.429 1.00 97.69 216 ASN A N 1
ATOM 1616 C CA . ASN A 1 216 ? 16.886 4.768 -15.339 1.00 97.69 216 ASN A CA 1
ATOM 1617 C C . ASN A 1 216 ? 18.389 4.571 -15.081 1.00 97.69 216 ASN A C 1
ATOM 1619 O O . ASN A 1 216 ? 18.925 5.039 -14.077 1.00 97.69 216 ASN A O 1
ATOM 1623 N N . SER A 1 217 ? 19.083 3.900 -16.004 1.00 95.38 217 SER A N 1
ATOM 1624 C CA . SER A 1 217 ? 20.492 3.513 -15.836 1.00 95.38 217 SER A CA 1
ATOM 1625 C C . SER A 1 217 ? 21.452 4.690 -15.677 1.00 95.38 217 SER A C 1
ATOM 1627 O O . SER A 1 217 ? 22.440 4.552 -14.961 1.00 95.38 217 SER A O 1
ATOM 1629 N N . SER A 1 218 ? 21.170 5.827 -16.317 1.00 94.19 218 SER A N 1
ATOM 1630 C CA . SER A 1 218 ? 22.051 7.001 -16.295 1.00 94.19 218 SER A CA 1
ATOM 1631 C C . SER A 1 218 ? 22.016 7.751 -14.965 1.00 94.19 218 SER A C 1
ATOM 1633 O O . SER A 1 218 ? 23.029 8.296 -14.545 1.00 94.19 218 SER A O 1
ATOM 1635 N N . SER A 1 219 ? 20.863 7.779 -14.292 1.00 95.69 219 SER A N 1
ATOM 1636 C CA . SER A 1 219 ? 20.699 8.475 -13.006 1.00 95.69 219 SER A CA 1
ATOM 1637 C C . SER A 1 219 ? 20.764 7.553 -11.786 1.00 95.69 219 SER A C 1
ATOM 1639 O O . SER A 1 219 ? 21.036 8.024 -10.686 1.00 95.69 219 SER A O 1
ATOM 1641 N N . GLY A 1 220 ? 20.455 6.262 -11.947 1.00 96.44 220 GLY A N 1
ATOM 1642 C CA . GLY A 1 220 ? 20.239 5.326 -10.840 1.00 96.44 220 GLY A CA 1
ATOM 1643 C C . GLY A 1 220 ? 18.864 5.435 -10.163 1.00 96.44 220 GLY A C 1
ATOM 1644 O O . GLY A 1 220 ? 18.569 4.643 -9.269 1.00 96.44 220 GLY A O 1
ATOM 1645 N N . GLY A 1 221 ? 18.026 6.398 -10.565 1.00 97.50 221 GLY A N 1
ATOM 1646 C CA . GLY A 1 221 ? 16.652 6.553 -10.082 1.00 97.50 221 GLY A CA 1
ATOM 1647 C C . GLY A 1 221 ? 15.645 5.730 -10.887 1.00 97.50 221 GLY A C 1
ATOM 1648 O O . GLY A 1 221 ? 15.994 5.052 -11.852 1.00 97.50 221 GLY A O 1
ATOM 1649 N N . PHE A 1 222 ? 14.369 5.816 -10.515 1.00 98.12 222 PHE A N 1
ATOM 1650 C CA . PHE A 1 222 ? 13.271 5.165 -11.235 1.00 98.12 222 PHE A CA 1
ATOM 1651 C C . PHE A 1 222 ? 12.268 6.175 -11.776 1.00 98.12 222 PHE A C 1
ATOM 1653 O O . PHE A 1 222 ? 12.104 7.277 -11.245 1.00 98.12 222 PHE A O 1
ATOM 1660 N N . SER A 1 223 ? 11.592 5.765 -12.840 1.00 96.94 223 SER A N 1
ATOM 1661 C CA . SER A 1 223 ? 10.653 6.550 -13.633 1.00 96.94 223 SER A CA 1
ATOM 1662 C C . SER A 1 223 ? 9.209 6.073 -13.417 1.00 96.94 223 SER A C 1
ATOM 1664 O O . SER A 1 223 ? 8.994 5.019 -12.831 1.00 96.94 223 SER A O 1
ATOM 1666 N N . TYR A 1 224 ? 8.195 6.854 -13.818 1.00 95.94 224 TYR A N 1
ATOM 1667 C CA . TYR A 1 224 ? 6.795 6.416 -13.639 1.00 95.94 224 TYR A CA 1
ATOM 1668 C C . TYR A 1 224 ? 6.475 5.224 -14.534 1.00 95.94 224 TYR A C 1
ATOM 1670 O O . TYR A 1 224 ? 5.760 4.317 -14.122 1.00 95.94 224 TYR A O 1
ATOM 1678 N N . GLN A 1 225 ? 7.019 5.259 -15.747 1.00 97.06 225 GLN A N 1
ATOM 1679 C CA . GLN A 1 225 ? 6.923 4.216 -16.755 1.00 97.06 225 GLN A CA 1
ATOM 1680 C C . GLN A 1 225 ? 8.315 3.989 -17.366 1.00 97.06 225 GLN A C 1
ATOM 1682 O O . GLN A 1 225 ? 9.136 4.922 -17.354 1.00 97.06 225 GLN A O 1
ATOM 1687 N N . PRO A 1 226 ? 8.596 2.797 -17.921 1.00 96.62 226 PRO A N 1
ATOM 1688 C CA . PRO A 1 226 ? 9.852 2.531 -18.617 1.00 96.62 226 PRO A CA 1
ATOM 1689 C C . PRO A 1 226 ? 10.155 3.598 -19.677 1.00 96.62 226 PRO A C 1
ATOM 1691 O O . PRO A 1 226 ? 9.266 4.026 -20.408 1.00 96.62 226 PRO A O 1
ATOM 1694 N N . GLY A 1 227 ? 11.407 4.055 -19.738 1.00 93.81 227 GLY A N 1
ATOM 1695 C CA . GLY A 1 227 ? 11.855 5.054 -20.717 1.00 93.81 227 GLY A CA 1
ATOM 1696 C C . GLY A 1 227 ? 11.512 6.518 -20.403 1.00 93.81 227 GLY A C 1
ATOM 1697 O O . GLY A 1 227 ? 11.899 7.394 -21.169 1.00 93.81 227 GLY A O 1
ATOM 1698 N N . SER A 1 228 ? 10.834 6.817 -19.288 1.00 93.38 228 SER A N 1
ATOM 1699 C CA . SER A 1 228 ? 10.571 8.204 -18.859 1.00 93.38 228 SER A CA 1
ATOM 1700 C C . SER A 1 228 ? 11.635 8.739 -17.886 1.00 93.38 228 SER A C 1
ATOM 1702 O O . SER A 1 228 ? 12.553 8.015 -17.489 1.00 93.38 228 SER A O 1
ATOM 1704 N N . SER A 1 229 ? 11.543 10.014 -17.497 1.00 95.19 229 SER A N 1
ATOM 1705 C CA . SER A 1 229 ? 12.502 10.640 -16.574 1.00 95.19 229 SER A CA 1
ATOM 1706 C C . SER A 1 229 ? 12.391 10.093 -15.140 1.00 95.19 229 SER A C 1
ATOM 1708 O O . SER A 1 229 ? 11.280 9.803 -14.689 1.00 95.19 229 SER A O 1
ATOM 1710 N N . PRO A 1 230 ? 13.510 10.003 -14.393 1.00 95.75 230 PRO A N 1
ATOM 1711 C CA . PRO A 1 230 ? 13.567 9.502 -13.019 1.00 95.75 230 PRO A CA 1
ATOM 1712 C C . PRO A 1 230 ? 13.227 10.583 -11.990 1.00 95.75 230 PRO A C 1
ATOM 1714 O O . PRO A 1 230 ? 13.268 11.773 -12.299 1.00 95.75 230 PRO A O 1
ATOM 1717 N N . GLY A 1 231 ? 12.817 10.205 -10.779 1.00 93.56 231 GLY A N 1
ATOM 1718 C CA . GLY A 1 231 ? 12.337 11.170 -9.778 1.00 93.56 231 GLY A CA 1
ATOM 1719 C C . GLY A 1 231 ? 12.190 10.573 -8.388 1.00 93.56 231 GLY A C 1
ATOM 1720 O O . GLY A 1 231 ? 12.137 9.357 -8.232 1.00 93.56 231 GLY A O 1
ATOM 1721 N N . PHE A 1 232 ? 12.125 11.426 -7.370 1.00 93.56 232 PHE A N 1
ATOM 1722 C CA . PHE A 1 232 ? 12.243 11.002 -5.974 1.00 93.56 232 PHE A CA 1
ATOM 1723 C C . PHE A 1 232 ? 11.129 10.039 -5.533 1.00 93.56 232 PHE A C 1
ATOM 1725 O O . PHE A 1 232 ? 11.412 8.893 -5.202 1.00 93.56 232 PHE A O 1
ATOM 1732 N N . ALA A 1 233 ? 9.857 10.447 -5.612 1.00 92.44 233 ALA A N 1
ATOM 1733 C CA . ALA A 1 233 ? 8.738 9.648 -5.094 1.00 92.44 233 ALA A CA 1
ATOM 1734 C C . ALA A 1 233 ? 8.588 8.286 -5.805 1.00 92.44 233 ALA A C 1
ATOM 1736 O O . ALA A 1 233 ? 8.373 7.255 -5.176 1.00 92.44 233 ALA A O 1
ATOM 1737 N N . ARG A 1 234 ? 8.787 8.263 -7.126 1.00 94.25 234 ARG A N 1
ATOM 1738 C CA . ARG A 1 234 ? 8.804 7.038 -7.943 1.00 94.25 234 ARG A CA 1
ATOM 1739 C C . ARG A 1 234 ? 10.031 6.155 -7.684 1.00 94.25 234 ARG A C 1
ATOM 1741 O O . ARG A 1 234 ? 9.913 4.938 -7.730 1.00 94.25 234 ARG A O 1
ATOM 1748 N N . THR A 1 235 ? 11.177 6.740 -7.333 1.00 96.75 235 THR A N 1
ATOM 1749 C CA . THR A 1 235 ? 12.343 5.977 -6.853 1.00 96.75 235 THR A CA 1
ATOM 1750 C C . THR A 1 235 ? 12.054 5.325 -5.507 1.00 96.75 235 THR A C 1
ATOM 1752 O O . THR A 1 235 ? 12.297 4.131 -5.364 1.00 96.75 235 THR A O 1
ATOM 1755 N N . ALA A 1 236 ? 11.469 6.062 -4.558 1.00 95.69 236 ALA A N 1
ATOM 1756 C CA . ALA A 1 236 ? 11.067 5.524 -3.259 1.00 95.69 236 ALA A CA 1
ATOM 1757 C C . ALA A 1 236 ? 10.059 4.369 -3.406 1.00 95.69 236 ALA A C 1
ATOM 1759 O O . ALA A 1 236 ? 10.276 3.284 -2.870 1.00 95.69 236 ALA A O 1
ATOM 1760 N N . ALA A 1 237 ? 9.016 4.559 -4.219 1.00 96.38 237 ALA A N 1
ATOM 1761 C CA . ALA A 1 237 ? 8.030 3.521 -4.518 1.00 96.38 237 ALA A CA 1
ATOM 1762 C C . ALA A 1 237 ? 8.655 2.264 -5.149 1.00 96.38 237 ALA A C 1
ATOM 1764 O O . ALA A 1 237 ? 8.296 1.139 -4.793 1.00 96.38 237 ALA A O 1
ATOM 1765 N N . ALA A 1 238 ? 9.603 2.436 -6.073 1.00 97.50 238 ALA A N 1
ATOM 1766 C CA . ALA A 1 238 ? 10.270 1.322 -6.732 1.00 97.50 238 ALA A CA 1
ATOM 1767 C C . ALA A 1 238 ? 11.156 0.519 -5.770 1.00 97.50 238 ALA A C 1
ATOM 1769 O O . ALA A 1 238 ? 11.024 -0.705 -5.712 1.00 97.50 238 ALA A O 1
ATOM 1770 N N . ILE A 1 239 ? 12.017 1.176 -4.980 1.00 97.44 239 ILE A N 1
ATOM 1771 C CA . ILE A 1 239 ? 12.871 0.456 -4.021 1.00 97.44 239 ILE A CA 1
ATOM 1772 C C . ILE A 1 239 ? 12.034 -0.235 -2.943 1.00 97.44 239 ILE A C 1
ATOM 1774 O O . ILE A 1 239 ? 12.325 -1.381 -2.602 1.00 97.44 239 ILE A O 1
ATOM 1778 N N . TYR A 1 240 ? 10.950 0.402 -2.485 1.00 96.88 240 TYR A N 1
ATOM 1779 C CA . TYR A 1 240 ? 10.036 -0.205 -1.527 1.00 96.88 240 TYR A CA 1
ATOM 1780 C C . TYR A 1 240 ? 9.358 -1.443 -2.123 1.00 96.88 240 TYR A C 1
ATOM 1782 O O . TYR A 1 240 ? 9.359 -2.499 -1.497 1.00 96.88 240 TYR A O 1
ATOM 1790 N N . SER A 1 241 ? 8.892 -1.369 -3.376 1.00 97.75 241 SER A N 1
ATOM 1791 C CA . SER A 1 241 ? 8.326 -2.526 -4.087 1.00 97.75 241 SER A CA 1
ATOM 1792 C C . SER A 1 241 ? 9.310 -3.699 -4.154 1.00 97.75 241 SER A C 1
ATOM 1794 O O . SER A 1 241 ? 8.936 -4.834 -3.864 1.00 97.75 241 SER A O 1
ATOM 1796 N N . LEU A 1 242 ? 10.580 -3.445 -4.493 1.00 98.12 242 LEU A N 1
ATOM 1797 C CA . LEU A 1 242 ? 11.609 -4.492 -4.543 1.00 98.12 242 LEU A CA 1
ATOM 1798 C C . LEU A 1 242 ? 11.834 -5.124 -3.160 1.00 98.12 242 LEU A C 1
ATOM 1800 O O . LEU A 1 242 ? 11.836 -6.350 -3.036 1.00 98.12 242 LEU A O 1
ATOM 1804 N N . GLN A 1 243 ? 11.948 -4.311 -2.108 1.00 96.19 243 GLN A N 1
ATOM 1805 C CA . GLN A 1 243 ? 12.134 -4.796 -0.737 1.00 96.19 243 GLN A CA 1
ATOM 1806 C C . GLN A 1 243 ? 10.928 -5.601 -0.227 1.00 96.19 243 GLN A C 1
ATOM 1808 O O . GLN A 1 243 ? 11.098 -6.663 0.373 1.00 96.19 243 GLN A O 1
ATOM 1813 N N . VAL A 1 244 ? 9.706 -5.149 -0.508 1.00 93.94 244 VAL A N 1
ATOM 1814 C CA . VAL A 1 244 ? 8.451 -5.849 -0.173 1.00 93.94 244 VAL A CA 1
ATOM 1815 C C . VAL A 1 244 ? 8.374 -7.216 -0.864 1.00 93.94 244 VAL A C 1
ATOM 1817 O O . VAL A 1 244 ? 7.920 -8.200 -0.268 1.00 93.94 244 VAL A O 1
ATOM 1820 N N . CYS A 1 245 ? 8.909 -7.314 -2.083 1.00 95.38 245 CYS A N 1
ATOM 1821 C CA . CYS A 1 245 ? 9.062 -8.565 -2.826 1.00 95.38 245 CYS A CA 1
ATOM 1822 C C . CYS A 1 245 ? 10.239 -9.442 -2.354 1.00 95.38 245 CYS A C 1
ATOM 1824 O O . CYS A 1 245 ? 10.466 -10.502 -2.930 1.00 95.38 245 CYS A O 1
ATOM 1826 N N . GLY A 1 246 ? 10.967 -9.050 -1.302 1.00 94.38 246 GLY A N 1
ATOM 1827 C CA . GLY A 1 246 ? 12.075 -9.825 -0.729 1.00 94.38 246 GLY A CA 1
ATOM 1828 C C . GLY A 1 246 ? 13.435 -9.595 -1.391 1.00 94.38 246 GLY A C 1
ATOM 1829 O O . GLY A 1 246 ? 14.389 -10.298 -1.074 1.00 94.38 246 GLY A O 1
ATOM 1830 N N . LEU A 1 247 ? 13.552 -8.610 -2.282 1.00 96.31 247 LEU A N 1
ATOM 1831 C CA . LEU A 1 247 ? 14.783 -8.283 -3.006 1.00 96.31 247 LEU A CA 1
ATOM 1832 C C . LEU A 1 247 ? 15.615 -7.235 -2.250 1.00 96.31 247 LEU A C 1
ATOM 1834 O O . LEU A 1 247 ? 15.953 -6.187 -2.794 1.00 96.31 247 LEU A O 1
ATOM 1838 N N . TYR A 1 248 ? 15.905 -7.500 -0.974 1.00 92.56 248 TYR A N 1
ATOM 1839 C CA . TYR A 1 248 ? 16.558 -6.540 -0.073 1.00 92.56 248 TYR A CA 1
ATOM 1840 C C . TYR A 1 248 ? 17.955 -6.116 -0.548 1.00 92.56 248 TYR A C 1
ATOM 1842 O O . TYR A 1 248 ? 18.275 -4.931 -0.498 1.00 92.56 248 TYR A O 1
ATOM 1850 N N . ASP A 1 249 ? 18.739 -7.074 -1.051 1.00 94.50 249 ASP A N 1
ATOM 1851 C CA . ASP A 1 249 ? 20.127 -6.878 -1.493 1.00 94.50 249 ASP A CA 1
ATOM 1852 C C . ASP A 1 249 ? 20.246 -6.638 -3.010 1.00 94.50 249 ASP A C 1
ATOM 1854 O O . ASP A 1 249 ? 21.333 -6.721 -3.585 1.00 94.50 249 ASP A O 1
ATOM 1858 N N . ASP A 1 250 ? 19.132 -6.362 -3.695 1.00 97.00 250 ASP A N 1
ATOM 1859 C CA . ASP A 1 250 ? 19.161 -6.116 -5.134 1.00 97.00 250 ASP A CA 1
ATOM 1860 C C . ASP A 1 250 ? 19.975 -4.846 -5.448 1.00 97.00 250 ASP A C 1
ATOM 1862 O O . ASP A 1 250 ? 19.733 -3.790 -4.851 1.00 97.00 250 ASP A O 1
ATOM 1866 N N . PRO A 1 251 ? 20.917 -4.887 -6.410 1.00 97.94 251 PRO A N 1
ATOM 1867 C CA . PRO A 1 251 ? 21.742 -3.728 -6.745 1.00 97.94 251 PRO A CA 1
ATOM 1868 C C . PRO A 1 251 ? 20.939 -2.474 -7.112 1.00 97.94 251 PRO A C 1
ATOM 1870 O O . PRO A 1 251 ? 21.432 -1.356 -6.938 1.00 97.94 251 PRO A O 1
ATOM 1873 N N . LEU A 1 252 ? 19.713 -2.630 -7.622 1.00 98.00 252 LEU A N 1
ATOM 1874 C CA . LEU A 1 252 ? 18.848 -1.503 -7.958 1.00 98.00 252 LEU A CA 1
ATOM 1875 C C . LEU A 1 252 ? 18.233 -0.835 -6.721 1.00 98.00 252 LEU A C 1
ATOM 1877 O O . LEU A 1 252 ? 17.993 0.371 -6.763 1.00 98.00 252 LEU A O 1
ATOM 1881 N N . VAL A 1 253 ? 18.056 -1.562 -5.610 1.00 97.88 253 VAL A N 1
ATOM 1882 C CA . VAL A 1 253 ? 17.688 -0.960 -4.315 1.00 97.88 253 VAL A CA 1
ATOM 1883 C C . VAL A 1 253 ? 18.806 -0.031 -3.854 1.00 97.88 253 VAL A C 1
ATOM 1885 O O . VAL A 1 253 ? 18.547 1.124 -3.527 1.00 97.88 253 VAL A O 1
ATOM 1888 N N . LEU A 1 254 ? 20.065 -0.477 -3.918 1.00 96.81 254 LEU A N 1
ATOM 1889 C CA . LEU A 1 254 ? 21.208 0.362 -3.549 1.00 96.81 254 LEU A CA 1
ATOM 1890 C C . LEU A 1 254 ? 21.342 1.601 -4.450 1.00 96.81 254 LEU A C 1
ATOM 1892 O O . LEU A 1 254 ? 21.585 2.701 -3.950 1.00 96.81 254 LEU A O 1
ATOM 1896 N N . LYS A 1 255 ? 21.185 1.445 -5.771 1.00 97.88 255 LYS A N 1
ATOM 1897 C CA . LYS A 1 255 ? 21.233 2.573 -6.720 1.00 97.88 255 LYS A CA 1
ATOM 1898 C C . LYS A 1 255 ? 20.114 3.582 -6.460 1.00 97.88 255 LYS A C 1
ATOM 1900 O O . LYS A 1 255 ? 20.402 4.773 -6.350 1.00 97.88 255 LYS A O 1
ATOM 1905 N N . GLY A 1 256 ? 18.884 3.104 -6.270 1.00 97.50 256 GLY A N 1
ATOM 1906 C CA . GLY A 1 256 ? 17.744 3.954 -5.937 1.00 97.50 256 GLY A CA 1
ATOM 1907 C C . GLY A 1 256 ? 17.938 4.692 -4.611 1.00 97.50 256 GLY A C 1
ATOM 1908 O O . GLY A 1 256 ? 17.712 5.896 -4.544 1.00 97.50 256 GLY A O 1
ATOM 1909 N N . SER A 1 257 ? 18.458 4.023 -3.579 1.00 96.56 257 SER A N 1
ATOM 1910 C CA . SER A 1 257 ? 18.783 4.663 -2.295 1.00 96.56 257 SER A CA 1
ATOM 1911 C C . SER A 1 257 ? 19.829 5.770 -2.440 1.00 96.56 257 SER A C 1
ATOM 1913 O O . SER A 1 257 ? 19.648 6.860 -1.898 1.00 96.56 257 SER A O 1
ATOM 1915 N N . LYS A 1 258 ? 20.898 5.542 -3.219 1.00 97.31 258 LYS A N 1
ATOM 1916 C CA . LYS A 1 258 ? 21.896 6.584 -3.524 1.00 97.31 258 LYS A CA 1
ATOM 1917 C C . LYS A 1 258 ? 21.271 7.768 -4.260 1.00 97.31 258 LYS A C 1
ATOM 1919 O O . LYS A 1 258 ? 21.576 8.911 -3.926 1.00 97.31 258 LYS A O 1
ATOM 1924 N N . TYR A 1 259 ? 20.375 7.503 -5.212 1.00 96.56 259 TYR A N 1
ATOM 1925 C CA . TYR A 1 259 ? 19.622 8.549 -5.901 1.00 96.56 259 TYR A CA 1
ATOM 1926 C C . TYR A 1 259 ? 18.783 9.378 -4.918 1.00 96.56 259 TYR A C 1
ATOM 1928 O O . TYR A 1 259 ? 18.840 10.605 -4.974 1.00 96.56 259 TYR A O 1
ATOM 1936 N N . LEU A 1 260 ? 18.045 8.743 -3.997 1.00 94.56 260 LEU A N 1
ATOM 1937 C CA . LEU A 1 260 ? 17.244 9.457 -2.994 1.00 94.56 260 LEU A CA 1
ATOM 1938 C C . LEU A 1 260 ? 18.116 10.335 -2.094 1.00 94.56 260 LEU A C 1
ATOM 1940 O O . LEU A 1 260 ? 17.804 11.506 -1.920 1.00 94.56 260 LEU A O 1
ATOM 1944 N N . ILE A 1 261 ? 19.231 9.812 -1.579 1.00 94.38 261 ILE A N 1
ATOM 1945 C CA . ILE A 1 261 ? 20.146 10.578 -0.718 1.00 94.38 261 ILE A CA 1
ATOM 1946 C C . ILE A 1 261 ? 20.702 11.799 -1.462 1.00 94.38 261 ILE A C 1
ATOM 1948 O O . ILE A 1 261 ? 20.672 12.905 -0.933 1.00 94.38 261 ILE A O 1
ATOM 1952 N N . ALA A 1 262 ? 21.158 11.619 -2.704 1.00 94.50 262 ALA A N 1
ATOM 1953 C CA . ALA A 1 262 ? 21.734 12.703 -3.500 1.00 94.50 262 ALA A CA 1
ATOM 1954 C C . ALA A 1 262 ? 20.710 13.773 -3.922 1.00 94.50 262 ALA A C 1
ATOM 1956 O O . ALA A 1 262 ? 21.090 14.905 -4.210 1.00 94.50 262 ALA A O 1
ATOM 1957 N N . ASN A 1 263 ? 19.421 13.424 -3.983 1.00 91.50 263 ASN A N 1
ATOM 1958 C CA . ASN A 1 263 ? 18.351 14.314 -4.446 1.00 91.50 263 ASN A CA 1
ATOM 1959 C C . ASN A 1 263 ? 17.409 14.770 -3.324 1.00 91.50 263 ASN A C 1
ATOM 1961 O O . ASN A 1 263 ? 16.403 15.420 -3.608 1.00 91.50 263 ASN A O 1
ATOM 1965 N N . HIS A 1 264 ? 17.704 14.442 -2.065 1.00 89.06 264 HIS A N 1
ATOM 1966 C CA . HIS A 1 264 ? 16.903 14.883 -0.933 1.00 89.06 264 HIS A CA 1
ATOM 1967 C C . HIS A 1 264 ? 17.066 16.392 -0.712 1.00 89.06 264 HIS A C 1
ATOM 1969 O O . HIS A 1 264 ? 18.183 16.902 -0.621 1.00 89.06 264 HIS A O 1
ATOM 1975 N N . ARG A 1 265 ? 15.945 17.110 -0.593 1.00 84.00 265 ARG A N 1
ATOM 1976 C CA . ARG A 1 265 ? 15.916 18.525 -0.210 1.00 84.00 265 ARG A CA 1
ATOM 1977 C C . ARG A 1 265 ? 14.945 18.702 0.949 1.00 84.00 265 ARG A C 1
ATOM 1979 O O . ARG A 1 265 ? 13.821 18.209 0.887 1.00 84.00 265 ARG A O 1
ATOM 1986 N N . SER A 1 266 ? 15.366 19.434 1.977 1.00 78.69 266 SER A N 1
ATOM 1987 C CA . SER A 1 266 ? 14.583 19.666 3.201 1.00 78.69 266 SER A CA 1
ATOM 1988 C C . SER A 1 266 ? 13.286 20.448 2.972 1.00 78.69 266 SER A C 1
ATOM 1990 O O . SER A 1 266 ? 12.375 20.364 3.786 1.00 78.69 266 SER A O 1
ATOM 1992 N N . SER A 1 267 ? 13.191 21.191 1.868 1.00 76.19 267 SER A N 1
ATOM 1993 C CA . SER A 1 267 ? 12.018 21.982 1.487 1.00 76.19 267 SER A CA 1
ATOM 1994 C C . SER A 1 267 ? 11.032 21.251 0.572 1.00 76.19 267 SER A C 1
ATOM 1996 O O . SER A 1 267 ? 10.037 21.846 0.165 1.00 76.19 267 SER A O 1
ATOM 1998 N N . GLN A 1 268 ? 11.307 20.001 0.187 1.00 73.00 268 GLN A N 1
ATOM 1999 C CA . GLN A 1 268 ? 10.441 19.268 -0.733 1.00 73.00 268 GLN A CA 1
ATOM 2000 C C . GLN A 1 268 ? 9.391 18.445 0.007 1.00 73.00 268 GLN A C 1
ATOM 2002 O O . GLN A 1 268 ? 9.703 17.660 0.900 1.00 73.00 268 GLN A O 1
ATOM 2007 N N . GLU A 1 269 ? 8.148 18.587 -0.443 1.00 68.81 269 GLU A N 1
ATOM 2008 C CA . GLU A 1 269 ? 7.056 17.680 -0.117 1.00 68.81 269 GLU A CA 1
ATOM 2009 C C . GLU A 1 269 ? 7.080 16.486 -1.077 1.00 68.81 269 GLU A C 1
ATOM 2011 O O . GLU A 1 269 ? 7.310 16.628 -2.283 1.00 68.81 269 GLU A O 1
ATOM 2016 N N . TRP A 1 270 ? 6.842 15.292 -0.540 1.00 68.31 270 TRP A N 1
ATOM 2017 C CA . TRP A 1 270 ? 6.878 14.049 -1.302 1.00 68.31 270 TRP A CA 1
ATOM 2018 C C . TRP A 1 270 ? 5.566 13.295 -1.146 1.00 68.31 270 TRP A C 1
ATOM 2020 O O . TRP A 1 270 ? 5.012 13.213 -0.052 1.00 68.31 270 TRP A O 1
ATOM 2030 N N . TYR A 1 271 ? 5.101 12.683 -2.233 1.00 61.06 271 TYR A N 1
ATOM 2031 C CA . TYR A 1 271 ? 4.021 11.706 -2.161 1.00 61.06 271 TYR A CA 1
ATOM 2032 C C . TYR A 1 271 ? 4.529 10.438 -1.471 1.00 61.06 271 TYR A C 1
ATOM 2034 O O . TYR A 1 271 ? 5.564 9.891 -1.863 1.00 61.06 271 TYR A O 1
ATOM 2042 N N . VAL A 1 272 ? 3.794 9.980 -0.461 1.00 56.22 272 VAL A N 1
ATOM 2043 C CA . VAL A 1 272 ? 4.064 8.723 0.242 1.00 56.22 272 VAL A CA 1
ATOM 2044 C C . VAL A 1 272 ? 3.274 7.610 -0.441 1.00 56.22 272 VAL A C 1
ATOM 2046 O O . VAL A 1 272 ? 2.083 7.764 -0.716 1.00 56.22 272 VAL A O 1
ATOM 2049 N N . TYR A 1 273 ? 3.952 6.506 -0.746 1.00 62.72 273 TYR A N 1
ATOM 2050 C CA . TYR A 1 273 ? 3.349 5.311 -1.322 1.00 62.72 273 TYR A CA 1
ATOM 2051 C C . TYR A 1 273 ? 3.586 4.138 -0.372 1.00 62.72 273 TYR A C 1
ATOM 2053 O O . TYR A 1 273 ? 4.681 3.574 -0.375 1.00 62.72 273 TYR A O 1
ATOM 2061 N N . GLY A 1 274 ? 2.555 3.776 0.397 1.00 45.69 274 GLY A N 1
ATOM 2062 C CA . GLY A 1 274 ? 2.672 2.807 1.491 1.00 45.69 274 GLY A CA 1
ATOM 2063 C C . GLY A 1 274 ? 2.963 3.496 2.810 1.00 45.69 274 GLY A C 1
ATOM 2064 O O . GLY A 1 274 ? 4.044 4.113 2.916 1.00 45.69 274 GLY A O 1
#

Organism: NCBI:txid408172